Protein AF-A0A938IMW5-F1 (afdb_monomer_lite)

Radius of gyration: 17.75 Å; chains: 1; bounding box: 51×32×45 Å

Secondary structure (DSSP, 8-state):
---HHHHHHHHHHHHHHHSTTTTTTTHHHHHHHHHHHTTHHHHHHHTTT-HHHHHHHHHHHHHHHHHTT----GGGHHHHHHHHHHHHHHH-TTS-PPPTTSSSHHHHHHHHHHHHHHHHHHHHHHHS---HHHHHHHHHHHSTTT-----HHHHHHHHHHHHHHTTTTTTTS-GGGTT-TT-THHHHHHHHHHHHHHHHS-HHHHHHHHHHHHHHHHHHTS---HHHHHHHHHHHHTT-TTTTTS--

Sequence (248 aa):
MDLEPTRRLIAAIIAAREARNYFTGAADKECSLRRLFVEMPTCLASYSRNKDAQHKAEKAWQHLNNFYRTRAPRSTAGMFIRCIAENVKATWPDYRPPPLLSEQPEQCACKISSLVPCILGCLKKSCGRQDYSLVTKFLHFTYPETYPIFDARVARAIEEWAYFTFRQLAERHNWKNYQALGDPTNYEHLVRFYATLWLACRQEEKMKLRSSAEEMSGIVGASVSVLDLIDKHLWRCAGNPVLLRLLD

Foldseek 3Di:
DDCVLLVLLLVLLLVCLVPPVLQPPPLPLVLVLLVLQPCLLVLLLCVVPDPVSVVSQLVSLVSLCVVVVLVDDSVCSSQLSPLLSVLCCVLPVSSDQDFCLDPCNVVSLVSLLVSLVSSQVSCCVPPVDRSSQSSQVSCCSNHVRRGAGDDLLLLLLLLLSCCLRCVVPCVPPVSNPLNPPRDSVNRSVVSVSVNVSSVSDDPVSVVSLQVSQVVVCVVSVGGGHSSNSSNSQSNVCSNVCVSSVSDD

Structure (mmCIF, N/CA/C/O backbone):
data_AF-A0A938IMW5-F1
#
_entry.id   AF-A0A938IMW5-F1
#
loop_
_atom_site.group_PDB
_atom_site.id
_atom_site.type_symbol
_atom_site.label_atom_id
_atom_site.label_alt_id
_atom_site.label_comp_id
_atom_site.label_asym_id
_atom_site.label_entity_id
_atom_site.label_seq_id
_atom_site.pdbx_PDB_ins_code
_atom_site.Cartn_x
_atom_site.Cartn_y
_atom_site.Cartn_z
_atom_site.occupancy
_atom_site.B_iso_or_equiv
_atom_site.auth_seq_id
_atom_site.auth_comp_id
_atom_site.auth_asym_id
_atom_site.auth_atom_id
_atom_site.pdbx_PDB_model_num
ATOM 1 N N . MET A 1 1 ? -24.173 9.109 8.979 1.00 63.47 1 MET A N 1
ATOM 2 C CA . MET A 1 1 ? -23.222 7.982 8.898 1.00 63.47 1 MET A CA 1
ATOM 3 C C . MET A 1 1 ? -22.967 7.538 10.322 1.00 63.47 1 MET A C 1
ATOM 5 O O . MET A 1 1 ? -22.624 8.397 11.124 1.00 63.47 1 MET A O 1
ATOM 9 N N . ASP A 1 2 ? -23.215 6.271 10.646 1.00 72.06 2 ASP A N 1
ATOM 10 C CA . ASP A 1 2 ? -22.828 5.730 11.949 1.00 72.06 2 ASP A CA 1
ATOM 11 C C . ASP A 1 2 ? -21.313 5.491 11.935 1.00 72.06 2 ASP A C 1
ATOM 13 O O . ASP A 1 2 ? -20.805 4.734 11.108 1.00 72.06 2 ASP A O 1
ATOM 17 N N . LEU A 1 3 ? -20.584 6.212 12.785 1.00 82.25 3 LEU A N 1
ATOM 18 C CA . LEU A 1 3 ? -19.128 6.104 12.876 1.00 82.25 3 LEU A CA 1
ATOM 19 C C . LEU A 1 3 ? -18.691 5.073 13.915 1.00 82.25 3 LEU A C 1
ATOM 21 O O . LEU A 1 3 ? -17.497 4.790 13.994 1.00 82.25 3 LEU A O 1
ATOM 25 N N . GLU A 1 4 ? -19.613 4.496 14.686 1.00 88.00 4 GLU A N 1
ATOM 26 C CA . GLU A 1 4 ? -19.271 3.571 15.763 1.00 88.00 4 GLU A CA 1
ATOM 27 C C . GLU A 1 4 ? -18.515 2.326 15.262 1.00 88.00 4 GLU A C 1
ATOM 29 O O . GLU A 1 4 ? -17.441 2.041 15.797 1.00 88.00 4 GLU A O 1
ATOM 34 N N . PRO A 1 5 ? -18.921 1.645 14.169 1.00 86.75 5 PRO A N 1
ATOM 35 C CA . PRO A 1 5 ? -18.133 0.538 13.617 1.00 86.75 5 PRO A CA 1
ATOM 36 C C . PRO A 1 5 ? -16.712 0.958 13.208 1.00 86.75 5 PRO A C 1
ATOM 38 O O . PRO A 1 5 ? -15.747 0.216 13.386 1.00 86.75 5 PRO A O 1
ATOM 41 N N . THR A 1 6 ? -16.563 2.188 12.707 1.00 88.25 6 THR A N 1
ATOM 42 C CA . THR A 1 6 ? -15.259 2.759 12.335 1.00 88.25 6 THR A CA 1
ATOM 43 C C . THR A 1 6 ? -14.400 3.033 13.570 1.00 88.25 6 THR A C 1
ATOM 45 O O . THR A 1 6 ? -13.210 2.721 13.577 1.00 88.25 6 THR A O 1
ATOM 48 N N . ARG A 1 7 ? -14.997 3.558 14.647 1.00 90.38 7 ARG A N 1
ATOM 49 C CA . ARG A 1 7 ? -14.324 3.797 15.934 1.00 90.38 7 ARG A CA 1
ATOM 50 C C . ARG A 1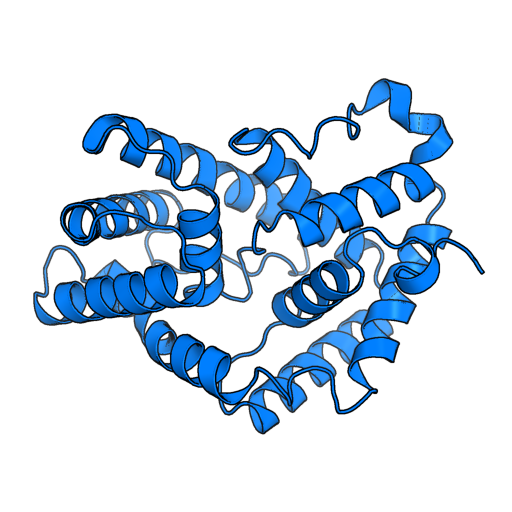 7 ? -13.852 2.501 16.578 1.00 90.38 7 ARG A C 1
ATOM 52 O O . ARG A 1 7 ? -12.700 2.425 17.007 1.00 90.38 7 ARG A O 1
ATOM 59 N N . ARG A 1 8 ? -14.704 1.473 16.590 1.00 90.94 8 ARG A N 1
ATOM 60 C CA . ARG A 1 8 ? -14.363 0.145 17.120 1.00 90.94 8 ARG A CA 1
ATOM 61 C C . ARG A 1 8 ? -13.197 -0.481 16.355 1.00 90.94 8 ARG A C 1
ATOM 63 O O . ARG A 1 8 ? -12.278 -0.998 16.988 1.00 90.94 8 ARG A O 1
ATOM 70 N N . LEU A 1 9 ? -13.174 -0.351 15.025 1.00 92.31 9 LEU A N 1
ATOM 71 C CA . LEU A 1 9 ? -12.055 -0.815 14.201 1.00 92.31 9 LEU A CA 1
ATOM 72 C C . LEU A 1 9 ? -10.746 -0.064 14.515 1.00 92.31 9 LEU A C 1
ATOM 74 O O . LEU A 1 9 ? -9.707 -0.699 14.680 1.00 92.31 9 LEU A O 1
ATOM 78 N N . ILE A 1 10 ? -10.779 1.266 14.661 1.00 93.25 10 ILE A N 1
ATOM 79 C CA . ILE A 1 10 ? -9.591 2.060 15.042 1.00 93.25 10 ILE A CA 1
ATOM 80 C C . ILE A 1 10 ? -9.038 1.594 16.396 1.00 93.25 10 ILE A C 1
ATOM 82 O O . ILE A 1 10 ? -7.839 1.333 16.522 1.00 93.25 10 ILE A O 1
ATOM 86 N N . ALA A 1 11 ? -9.909 1.431 17.395 1.00 91.12 11 ALA A N 1
ATOM 87 C CA . ALA A 1 11 ? -9.517 0.935 18.711 1.00 91.12 11 ALA A CA 1
ATOM 88 C C . ALA A 1 11 ? -8.929 -0.486 18.639 1.00 91.12 11 ALA A C 1
ATOM 90 O O . ALA A 1 11 ? -7.925 -0.773 19.294 1.00 91.12 11 ALA A O 1
ATOM 91 N N . ALA A 1 12 ? -9.503 -1.361 17.804 1.00 90.69 12 ALA A N 1
ATOM 92 C CA . ALA A 1 12 ? -9.005 -2.716 17.580 1.00 90.69 12 ALA A CA 1
ATOM 93 C C . ALA A 1 12 ? -7.595 -2.731 16.975 1.00 90.69 12 ALA A C 1
ATOM 95 O O . ALA A 1 12 ? -6.755 -3.517 17.412 1.00 90.69 12 ALA A O 1
ATOM 96 N N . ILE A 1 13 ? -7.317 -1.850 16.007 1.00 90.88 13 ILE A N 1
ATOM 97 C CA . ILE A 1 13 ? -5.995 -1.721 15.377 1.00 90.88 13 ILE A CA 1
ATOM 98 C C . ILE A 1 13 ? -4.952 -1.290 16.414 1.00 90.88 13 ILE A C 1
ATOM 100 O O . ILE A 1 13 ? -3.885 -1.902 16.500 1.00 90.88 13 ILE A O 1
ATOM 104 N N . ILE A 1 14 ? -5.275 -0.282 17.231 1.00 89.12 14 ILE A N 1
ATOM 105 C CA . ILE A 1 14 ? -4.386 0.212 18.294 1.00 89.12 14 ILE A CA 1
ATOM 106 C C . ILE A 1 14 ? -4.101 -0.903 19.313 1.00 89.12 14 ILE A C 1
ATOM 108 O O . ILE A 1 14 ? -2.939 -1.192 19.595 1.00 89.12 14 ILE A O 1
ATOM 112 N N . ALA A 1 15 ? -5.136 -1.593 19.799 1.00 86.50 15 ALA A N 1
ATOM 113 C CA . ALA A 1 15 ? -4.987 -2.653 20.798 1.00 86.50 15 ALA A CA 1
ATOM 114 C C . ALA A 1 15 ? -4.248 -3.893 20.258 1.00 86.50 15 ALA A C 1
ATOM 116 O O . ALA A 1 15 ? -3.404 -4.475 20.939 1.00 86.50 15 ALA A O 1
ATOM 117 N N . ALA A 1 16 ? -4.525 -4.308 19.016 1.00 81.38 16 ALA A N 1
ATOM 118 C CA . ALA A 1 16 ? -3.888 -5.479 18.409 1.00 81.38 16 ALA A CA 1
ATOM 119 C C . ALA A 1 16 ? -2.371 -5.312 18.261 1.00 81.38 16 ALA A C 1
ATOM 121 O O . ALA A 1 16 ? -1.638 -6.302 18.282 1.00 81.38 16 ALA A O 1
ATOM 122 N N . ARG A 1 17 ? -1.902 -4.071 18.121 1.00 68.38 17 ARG A N 1
ATOM 123 C CA . ARG A 1 17 ? -0.482 -3.746 18.047 1.00 68.38 17 ARG A CA 1
ATOM 124 C C . ARG A 1 17 ? 0.226 -3.927 19.387 1.00 68.38 17 ARG A C 1
ATOM 126 O O . ARG A 1 17 ? 1.369 -4.376 19.405 1.00 68.38 17 ARG A O 1
ATOM 133 N N . GLU A 1 18 ? -0.423 -3.578 20.495 1.00 57.38 18 GLU A N 1
ATOM 134 C CA . GLU A 1 18 ? 0.161 -3.714 21.839 1.00 57.38 18 GLU A CA 1
ATOM 135 C C . GLU A 1 18 ? 0.446 -5.184 22.189 1.00 57.38 18 GLU A C 1
ATOM 137 O O . GLU A 1 18 ? 1.338 -5.497 22.982 1.00 57.38 18 GLU A O 1
ATOM 142 N N . ALA A 1 19 ? -0.237 -6.119 21.522 1.00 56.50 19 ALA A N 1
ATOM 143 C CA . ALA A 1 19 ? 0.118 -7.525 21.563 1.00 56.50 19 ALA A CA 1
ATOM 144 C C . ALA A 1 19 ? 1.439 -7.762 20.800 1.00 56.50 19 ALA A C 1
ATOM 146 O O . ALA A 1 19 ? 1.443 -7.927 19.579 1.00 56.50 19 ALA A O 1
ATOM 147 N N . ARG A 1 20 ? 2.561 -7.843 21.537 1.00 55.12 20 ARG A N 1
ATOM 148 C CA . ARG A 1 20 ? 3.964 -8.066 21.086 1.00 55.12 20 ARG A CA 1
ATOM 149 C C . ARG A 1 20 ? 4.180 -9.062 19.931 1.00 55.12 20 ARG A C 1
ATOM 151 O O . ARG A 1 20 ? 5.203 -9.009 19.263 1.00 55.12 20 ARG A O 1
ATOM 158 N N . ASN A 1 21 ? 3.223 -9.940 19.642 1.00 59.34 21 ASN A N 1
ATOM 159 C CA . ASN A 1 21 ? 3.254 -10.897 18.536 1.00 59.34 21 ASN A CA 1
ATOM 160 C C . ASN A 1 21 ? 2.847 -10.307 17.171 1.00 59.34 21 ASN A C 1
ATOM 162 O O . ASN A 1 21 ? 2.619 -11.048 16.210 1.00 59.34 21 ASN A O 1
ATOM 166 N N . TYR A 1 22 ? 2.690 -8.985 17.060 1.00 60.88 22 TYR A N 1
ATOM 167 C CA . TYR A 1 22 ? 2.124 -8.350 15.871 1.00 60.88 22 TYR A CA 1
ATOM 168 C C . TYR A 1 22 ? 3.000 -8.477 14.604 1.00 60.88 22 TYR A C 1
ATOM 170 O O . TYR A 1 22 ? 2.484 -8.664 13.497 1.00 60.88 22 TYR A O 1
ATOM 178 N N . PHE A 1 23 ? 4.323 -8.544 14.769 1.00 63.22 23 PHE A N 1
ATOM 179 C CA . PHE A 1 23 ? 5.262 -8.780 13.663 1.00 63.22 23 PHE A CA 1
ATOM 180 C C . PHE A 1 23 ? 6.222 -9.962 13.874 1.00 63.22 23 PHE A C 1
ATOM 182 O O . PHE A 1 23 ? 6.798 -10.437 12.904 1.00 63.22 23 PHE A O 1
ATOM 189 N N . THR A 1 24 ? 6.348 -10.517 15.080 1.00 57.25 24 THR A N 1
ATOM 190 C CA . THR A 1 24 ? 7.492 -11.364 15.484 1.00 57.25 24 THR A CA 1
ATOM 191 C C . THR A 1 24 ? 7.673 -12.690 14.731 1.00 57.25 24 THR A C 1
ATOM 193 O O . THR A 1 24 ? 8.804 -13.128 14.581 1.00 57.25 24 THR A O 1
ATOM 196 N N . GLY A 1 25 ? 6.622 -13.325 14.197 1.00 55.88 25 GLY A N 1
ATOM 197 C CA . GLY A 1 25 ? 6.759 -14.612 13.481 1.00 55.88 25 GLY A CA 1
ATOM 198 C C . GLY A 1 25 ? 7.113 -14.509 11.987 1.00 55.88 25 GLY A C 1
ATOM 199 O O . GLY A 1 25 ? 7.658 -15.444 11.409 1.00 55.88 25 GLY A O 1
ATOM 200 N N . ALA A 1 26 ? 6.798 -13.379 11.345 1.00 56.59 26 ALA A N 1
ATOM 201 C CA . ALA A 1 26 ? 7.074 -13.117 9.924 1.00 56.59 26 ALA A CA 1
ATOM 202 C C . ALA A 1 26 ? 8.093 -11.978 9.715 1.00 56.59 26 ALA A C 1
ATOM 204 O O . ALA A 1 26 ? 8.453 -11.682 8.571 1.00 56.59 26 ALA A O 1
ATOM 205 N N . ALA A 1 27 ? 8.549 -11.361 10.813 1.00 58.38 27 ALA A N 1
ATOM 206 C CA . ALA A 1 27 ? 9.399 -10.177 10.837 1.00 58.38 27 ALA A CA 1
ATOM 207 C C . ALA A 1 27 ? 10.681 -10.365 10.032 1.00 58.38 27 ALA A C 1
ATOM 209 O O . ALA A 1 27 ? 10.985 -9.499 9.229 1.00 58.38 27 ALA A O 1
ATOM 210 N N . ASP A 1 28 ? 11.391 -11.487 10.157 1.00 59.50 28 ASP A N 1
ATOM 211 C CA . ASP A 1 28 ? 12.734 -11.604 9.568 1.00 59.50 28 ASP A CA 1
ATOM 212 C C . ASP A 1 28 ? 12.733 -11.552 8.034 1.00 59.50 28 ASP A C 1
ATOM 214 O O . ASP A 1 28 ? 13.560 -10.878 7.405 1.00 59.50 28 ASP A O 1
ATOM 218 N N . LYS A 1 29 ? 11.766 -12.232 7.404 1.00 70.50 29 LYS A N 1
ATOM 219 C CA . LYS A 1 29 ? 11.665 -12.280 5.938 1.00 70.50 29 LYS A CA 1
ATOM 220 C C . LYS A 1 29 ? 11.059 -10.999 5.368 1.00 70.50 29 LYS A C 1
ATOM 222 O O . LYS A 1 29 ? 11.527 -10.516 4.339 1.00 70.50 29 LYS A O 1
ATOM 227 N N . GLU A 1 30 ? 10.051 -10.441 6.035 1.00 75.31 30 GLU A N 1
ATOM 228 C CA . GLU A 1 30 ? 9.433 -9.175 5.626 1.00 75.31 30 GLU A CA 1
ATOM 229 C C . GLU A 1 30 ? 10.396 -7.993 5.850 1.00 75.31 30 GLU A C 1
ATOM 231 O O . GLU A 1 30 ? 10.503 -7.118 4.997 1.00 75.31 30 GLU A O 1
ATOM 236 N N . CYS A 1 31 ? 11.186 -8.016 6.927 1.00 75.88 31 CYS A N 1
ATOM 237 C CA . CYS A 1 31 ? 12.259 -7.060 7.207 1.00 75.88 31 CYS A CA 1
ATOM 238 C C . CYS A 1 31 ? 13.320 -7.059 6.106 1.00 75.88 31 CYS A C 1
ATOM 240 O O . CYS A 1 31 ? 13.651 -6.011 5.550 1.00 75.88 31 CYS A O 1
ATOM 242 N N . SER A 1 32 ? 13.815 -8.248 5.746 1.00 81.38 32 SER A N 1
ATOM 243 C CA . SER A 1 32 ? 14.780 -8.407 4.654 1.00 81.38 32 SER A CA 1
ATOM 244 C C . SER A 1 32 ? 14.244 -7.821 3.349 1.00 81.38 32 SER A C 1
ATOM 246 O O . SER A 1 32 ? 14.979 -7.154 2.626 1.00 81.38 32 SER A O 1
ATOM 248 N N . LEU A 1 33 ? 12.951 -8.016 3.073 1.00 86.38 33 LEU A N 1
ATOM 249 C CA . LEU A 1 33 ? 12.290 -7.426 1.916 1.00 86.38 33 LEU A CA 1
ATOM 250 C C . LEU A 1 33 ? 12.224 -5.894 2.018 1.00 86.38 33 LEU A C 1
ATOM 252 O O . LEU A 1 33 ? 12.616 -5.228 1.069 1.00 86.38 33 LEU A O 1
ATOM 256 N N . ARG A 1 34 ? 11.822 -5.319 3.160 1.00 88.12 34 ARG A N 1
ATOM 257 C CA . ARG A 1 34 ? 11.783 -3.853 3.362 1.00 88.12 34 ARG A CA 1
ATOM 258 C C . ARG A 1 34 ? 13.138 -3.193 3.130 1.00 88.12 34 ARG A C 1
ATOM 260 O O . ARG A 1 34 ? 13.209 -2.166 2.462 1.00 88.12 34 ARG A O 1
ATOM 267 N N . ARG A 1 35 ? 14.226 -3.809 3.600 1.00 85.62 35 ARG A N 1
ATOM 268 C CA . ARG A 1 35 ? 15.590 -3.296 3.380 1.00 85.62 35 ARG A CA 1
ATOM 269 C C . ARG A 1 35 ? 15.958 -3.204 1.896 1.00 85.62 35 ARG A C 1
ATOM 271 O O . ARG A 1 35 ? 16.641 -2.262 1.511 1.00 85.62 35 ARG A O 1
ATOM 278 N N . LEU A 1 36 ? 15.469 -4.120 1.054 1.00 89.12 36 LEU A N 1
ATOM 279 C CA . LEU A 1 36 ? 15.693 -4.067 -0.401 1.00 89.12 36 LEU A CA 1
ATOM 280 C C . LEU A 1 36 ? 15.004 -2.873 -1.071 1.00 89.12 36 LEU A C 1
ATOM 282 O O . LEU A 1 36 ? 15.407 -2.481 -2.165 1.00 89.12 36 LEU A O 1
ATOM 286 N N . PHE A 1 37 ? 13.969 -2.314 -0.443 1.00 93.69 37 PHE A N 1
ATOM 287 C CA . PHE A 1 37 ? 13.169 -1.240 -1.020 1.00 93.69 37 PHE A CA 1
ATOM 288 C C . PHE A 1 37 ? 13.526 0.162 -0.510 1.00 93.69 37 PHE A C 1
ATOM 290 O O . PHE A 1 37 ? 13.057 1.136 -1.093 1.00 93.69 37 PHE A O 1
ATOM 297 N N . VAL A 1 38 ? 14.412 0.293 0.487 1.00 89.75 38 VAL A N 1
ATOM 298 C CA . VAL A 1 38 ? 14.853 1.599 1.024 1.00 89.75 38 VAL A CA 1
ATOM 299 C C . VAL A 1 38 ? 15.389 2.519 -0.081 1.00 89.75 38 VAL A C 1
ATOM 301 O O . VAL A 1 38 ? 15.074 3.703 -0.119 1.00 89.75 38 VAL A O 1
ATOM 304 N N . GLU A 1 39 ? 16.157 1.970 -1.024 1.00 92.19 39 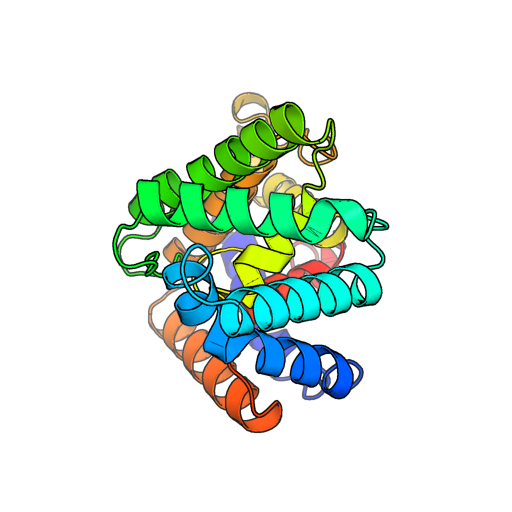GLU A N 1
ATOM 305 C CA . GLU A 1 39 ? 16.735 2.727 -2.144 1.00 92.19 39 GLU A CA 1
ATOM 306 C C . GLU A 1 39 ? 15.845 2.736 -3.399 1.00 92.19 39 GLU A C 1
ATOM 308 O O . GLU A 1 39 ? 16.244 3.266 -4.441 1.00 92.19 39 GLU A O 1
ATOM 313 N N . MET A 1 40 ? 14.656 2.128 -3.346 1.00 95.94 40 MET A N 1
ATOM 314 C CA . MET A 1 40 ? 13.836 1.908 -4.536 1.00 95.94 40 MET A CA 1
ATOM 315 C C . MET A 1 40 ? 13.371 3.205 -5.206 1.00 95.94 40 MET A C 1
ATOM 317 O O . MET A 1 40 ? 13.491 3.277 -6.430 1.00 95.94 40 MET A O 1
ATOM 321 N N . PRO A 1 41 ? 12.947 4.263 -4.482 1.00 95.31 41 PRO A N 1
ATOM 322 C CA . PRO A 1 41 ? 12.632 5.548 -5.111 1.00 95.31 41 PRO A CA 1
ATOM 323 C C . PRO A 1 41 ? 13.796 6.101 -5.951 1.00 95.31 41 PRO A C 1
ATOM 325 O O . PRO A 1 41 ? 13.607 6.513 -7.097 1.00 95.31 41 PRO A O 1
ATOM 328 N N . THR A 1 42 ? 15.025 6.022 -5.430 1.00 95.12 42 THR A N 1
ATOM 329 C CA . THR A 1 42 ? 16.248 6.435 -6.141 1.00 95.12 42 THR A CA 1
ATOM 330 C C . THR A 1 42 ? 16.536 5.539 -7.347 1.00 95.12 42 THR A C 1
ATOM 332 O O . THR A 1 42 ? 16.930 6.026 -8.414 1.00 95.12 42 THR A O 1
ATOM 335 N N . CYS A 1 43 ? 16.311 4.228 -7.210 1.00 96.69 43 CYS A N 1
ATOM 336 C CA . CYS A 1 43 ? 16.461 3.284 -8.315 1.00 96.69 43 CYS A CA 1
ATOM 337 C C . CYS A 1 43 ? 15.465 3.587 -9.444 1.00 96.69 43 CYS A C 1
ATOM 339 O O . CYS A 1 43 ? 15.864 3.629 -10.605 1.00 96.69 43 CYS A O 1
ATOM 341 N N . LEU A 1 44 ? 14.199 3.881 -9.126 1.00 96.62 44 LEU A N 1
ATOM 342 C CA . LEU A 1 44 ? 13.187 4.262 -10.118 1.00 96.62 44 LEU A CA 1
ATOM 343 C C . LEU A 1 44 ? 13.547 5.578 -10.829 1.00 96.62 44 LEU A C 1
ATOM 345 O O . LEU A 1 44 ? 13.433 5.660 -12.053 1.00 96.62 44 LEU A O 1
ATOM 349 N N . ALA A 1 45 ? 14.061 6.574 -10.098 1.00 95.81 45 ALA A N 1
ATOM 350 C CA . ALA A 1 45 ? 14.470 7.871 -10.654 1.00 95.81 45 ALA A CA 1
ATOM 351 C C . ALA A 1 45 ? 15.654 7.799 -11.640 1.00 95.81 45 ALA A C 1
ATOM 353 O O . ALA A 1 45 ? 15.837 8.665 -12.509 1.00 95.81 45 ALA A O 1
ATOM 354 N N . SER A 1 46 ? 16.474 6.757 -11.515 1.00 95.88 46 SER A N 1
ATOM 355 C CA . SER A 1 46 ? 17.658 6.529 -12.347 1.00 95.88 46 SER A CA 1
ATOM 356 C C . SER A 1 46 ? 17.530 5.317 -13.276 1.00 95.88 46 SER A C 1
ATOM 358 O O . SER A 1 46 ? 18.453 5.055 -14.048 1.00 95.88 46 SER A O 1
ATOM 360 N N . TYR A 1 47 ? 16.376 4.638 -13.283 1.00 95.12 47 TYR A N 1
ATOM 361 C CA . TYR A 1 47 ? 16.182 3.344 -13.942 1.00 95.12 47 TYR A CA 1
ATOM 362 C C . TYR A 1 47 ? 16.560 3.353 -15.430 1.00 95.12 47 TYR A C 1
ATOM 364 O O . TYR A 1 47 ? 17.216 2.436 -15.907 1.00 95.12 47 TYR A O 1
ATOM 372 N N . SER A 1 48 ? 16.230 4.401 -16.190 1.00 91.19 48 SER A N 1
ATOM 373 C CA . SER A 1 48 ? 16.564 4.464 -17.625 1.00 91.19 48 SER A CA 1
ATOM 374 C C . SER A 1 48 ? 18.034 4.777 -17.930 1.00 91.19 48 SER A C 1
ATOM 376 O O . SER A 1 48 ? 18.462 4.615 -19.069 1.00 91.19 48 SER A O 1
ATOM 378 N N . ARG A 1 49 ? 18.807 5.237 -16.940 1.00 93.06 49 ARG A N 1
ATOM 379 C CA . ARG A 1 49 ? 20.163 5.785 -17.131 1.00 93.06 49 ARG A CA 1
ATOM 380 C C . ARG A 1 49 ? 21.252 5.003 -16.400 1.00 93.06 49 ARG A C 1
ATOM 382 O O . ARG A 1 49 ? 22.425 5.202 -16.692 1.00 93.06 49 ARG A O 1
ATOM 389 N N . ASN A 1 50 ? 20.887 4.141 -15.453 1.00 95.88 50 ASN A N 1
ATOM 390 C CA . ASN A 1 50 ? 21.831 3.456 -14.579 1.00 95.88 50 ASN A CA 1
ATOM 391 C C . ASN A 1 50 ? 21.544 1.943 -14.532 1.00 95.88 50 ASN A C 1
ATOM 393 O O . ASN A 1 50 ? 20.492 1.517 -14.056 1.00 95.88 50 ASN A O 1
ATOM 397 N N . LYS A 1 51 ? 22.502 1.130 -15.000 1.00 96.19 51 LYS A N 1
ATOM 398 C CA . LYS A 1 51 ? 22.396 -0.341 -15.010 1.00 96.19 51 LYS A CA 1
ATOM 399 C C . LYS A 1 51 ? 22.337 -0.946 -13.604 1.00 96.19 51 LYS A C 1
ATOM 401 O O . LYS A 1 51 ? 21.618 -1.921 -13.403 1.00 96.19 51 LYS A O 1
ATOM 406 N N . ASP A 1 52 ? 23.018 -0.354 -12.627 1.00 96.44 52 ASP A N 1
ATOM 407 C CA . ASP A 1 52 ? 22.974 -0.824 -11.240 1.00 96.44 52 ASP A CA 1
ATOM 408 C C . ASP A 1 52 ? 21.591 -0.582 -10.633 1.00 96.44 52 ASP A C 1
ATOM 410 O O . ASP A 1 52 ? 21.048 -1.454 -9.955 1.00 96.44 52 ASP A O 1
ATOM 414 N N . ALA A 1 53 ? 20.980 0.570 -10.930 1.00 96.06 53 ALA A N 1
ATOM 415 C CA . ALA A 1 53 ? 19.605 0.865 -10.533 1.00 96.06 53 ALA A CA 1
ATOM 416 C C . ALA A 1 53 ? 18.608 -0.116 -11.168 1.00 96.06 53 ALA A C 1
ATOM 418 O O . ALA A 1 53 ? 17.689 -0.581 -10.490 1.00 96.06 53 ALA A O 1
ATOM 419 N N . GLN A 1 54 ? 18.819 -0.483 -12.439 1.00 96.69 54 GLN A N 1
ATOM 420 C CA . GLN A 1 54 ? 18.015 -1.510 -13.107 1.00 96.69 54 GLN A CA 1
ATOM 421 C C . GLN A 1 54 ? 18.130 -2.856 -12.400 1.00 96.69 54 GLN A C 1
ATOM 423 O O . GLN A 1 54 ? 17.118 -3.443 -12.015 1.00 96.69 54 GLN A O 1
ATOM 428 N N . HIS A 1 55 ? 19.363 -3.308 -12.166 1.00 96.25 55 HIS A N 1
ATOM 429 C CA . HIS A 1 55 ? 19.630 -4.579 -11.509 1.00 96.25 55 HIS A CA 1
ATOM 430 C C . HIS A 1 55 ? 19.037 -4.632 -10.094 1.00 96.25 55 HIS A C 1
ATOM 432 O O . HIS A 1 55 ? 18.382 -5.612 -9.734 1.00 96.25 55 HIS A O 1
ATOM 438 N N . LYS A 1 56 ? 19.209 -3.568 -9.297 1.00 96.38 56 LYS A N 1
ATOM 439 C CA . LYS A 1 56 ? 18.632 -3.461 -7.947 1.00 96.38 56 LYS A CA 1
ATOM 440 C C . LYS A 1 56 ? 17.104 -3.540 -7.973 1.00 96.38 56 LYS A C 1
ATOM 442 O O . LYS A 1 56 ? 16.527 -4.311 -7.204 1.00 96.38 56 LYS A O 1
ATOM 447 N N . ALA A 1 57 ? 16.453 -2.796 -8.868 1.00 96.50 57 ALA A N 1
ATOM 448 C CA . ALA A 1 57 ? 14.996 -2.782 -8.964 1.00 96.50 57 ALA A CA 1
ATOM 449 C C . ALA A 1 57 ? 14.424 -4.127 -9.440 1.00 96.50 57 ALA A C 1
ATOM 451 O O . ALA A 1 57 ? 13.461 -4.635 -8.862 1.00 96.50 57 ALA A O 1
ATOM 452 N N . GLU A 1 58 ? 15.050 -4.757 -10.437 1.00 96.31 58 GLU A N 1
ATOM 453 C CA . GLU A 1 58 ? 14.656 -6.088 -10.909 1.00 96.31 58 GLU A CA 1
ATOM 454 C C . GLU A 1 58 ? 14.881 -7.164 -9.847 1.00 96.31 58 GLU A C 1
ATOM 456 O O . GLU A 1 58 ? 14.032 -8.038 -9.664 1.00 96.31 58 GLU A O 1
ATOM 461 N N . LYS A 1 59 ? 15.978 -7.083 -9.087 1.00 95.50 59 LYS A N 1
ATOM 462 C CA . LYS A 1 59 ? 16.222 -7.971 -7.948 1.00 95.50 59 LYS A CA 1
ATOM 463 C C . LYS A 1 59 ? 15.131 -7.805 -6.889 1.00 95.50 59 LYS A C 1
ATOM 465 O O . LYS A 1 59 ? 14.514 -8.797 -6.505 1.00 95.50 59 LYS A O 1
ATOM 470 N N . ALA A 1 60 ? 14.834 -6.581 -6.453 1.00 94.81 60 ALA A N 1
ATOM 471 C CA . ALA A 1 60 ? 13.775 -6.329 -5.472 1.00 94.81 60 ALA A CA 1
ATOM 472 C C . ALA A 1 60 ? 12.407 -6.847 -5.948 1.00 94.81 60 ALA A C 1
ATOM 474 O O . ALA A 1 60 ? 11.692 -7.509 -5.192 1.00 94.81 60 ALA A O 1
ATOM 475 N N . TRP A 1 61 ? 12.089 -6.646 -7.229 1.00 95.69 61 TRP A N 1
ATOM 476 C CA . TRP A 1 61 ? 10.904 -7.216 -7.865 1.00 95.69 61 TRP A CA 1
ATOM 477 C C . TRP A 1 61 ? 10.875 -8.746 -7.806 1.00 95.69 61 TRP A C 1
ATOM 479 O O . TRP A 1 61 ? 9.854 -9.327 -7.437 1.00 95.69 61 TRP A O 1
ATOM 489 N N . GLN A 1 62 ? 11.989 -9.417 -8.121 1.00 94.94 62 GLN A N 1
ATOM 490 C CA . GLN A 1 62 ? 12.084 -10.880 -8.060 1.00 94.94 62 GLN A CA 1
ATOM 491 C C . GLN A 1 62 ? 11.879 -11.393 -6.632 1.00 94.94 62 GLN A C 1
ATOM 493 O O . GLN A 1 62 ? 11.134 -12.354 -6.427 1.00 94.94 62 GLN A O 1
ATOM 498 N N . HIS A 1 63 ? 12.502 -10.749 -5.641 1.00 93.81 63 HIS A N 1
ATOM 499 C CA . HIS A 1 63 ? 12.315 -11.089 -4.230 1.00 93.81 63 HIS A CA 1
ATOM 500 C C . HIS A 1 63 ? 10.848 -10.947 -3.811 1.00 93.81 63 HIS A C 1
ATOM 502 O O . HIS A 1 63 ? 10.302 -11.864 -3.197 1.00 93.81 63 HIS A O 1
ATOM 508 N N . LEU A 1 64 ? 10.190 -9.855 -4.207 1.00 93.69 64 LEU A N 1
ATOM 509 C CA . LEU A 1 64 ? 8.780 -9.610 -3.916 1.00 93.69 64 LEU A CA 1
ATOM 510 C C . LEU A 1 64 ? 7.854 -10.647 -4.577 1.00 93.69 64 LEU A C 1
ATOM 512 O O . LEU A 1 64 ? 6.989 -11.221 -3.913 1.00 93.69 64 LEU A O 1
ATOM 516 N N . ASN A 1 65 ? 8.062 -10.920 -5.868 1.00 92.44 65 ASN A N 1
ATOM 517 C CA . ASN A 1 65 ? 7.313 -11.909 -6.649 1.00 92.44 65 ASN A CA 1
ATOM 518 C C . ASN A 1 65 ? 7.430 -13.317 -6.039 1.00 92.44 65 ASN A C 1
ATOM 520 O O . ASN A 1 65 ? 6.428 -14.020 -5.898 1.00 92.44 65 ASN A O 1
ATOM 524 N N . ASN A 1 66 ? 8.632 -13.705 -5.598 1.00 91.56 66 ASN A N 1
ATOM 525 C CA . ASN A 1 66 ? 8.861 -14.983 -4.922 1.00 91.56 66 ASN A CA 1
ATOM 526 C C . ASN A 1 66 ? 8.211 -15.024 -3.531 1.00 91.56 66 ASN A C 1
ATOM 528 O O . ASN A 1 66 ? 7.556 -16.010 -3.194 1.00 91.56 66 ASN A O 1
ATOM 532 N N . PHE A 1 67 ? 8.367 -13.960 -2.734 1.00 90.00 67 PHE A N 1
ATOM 533 C CA . PHE A 1 67 ? 7.835 -13.884 -1.371 1.00 90.00 67 PHE A CA 1
ATOM 534 C C . PHE A 1 67 ? 6.305 -13.998 -1.356 1.00 90.00 67 PHE A C 1
ATOM 536 O O . PHE A 1 67 ? 5.753 -14.816 -0.622 1.00 90.00 67 PHE A O 1
ATOM 543 N N . TYR A 1 68 ? 5.624 -13.247 -2.227 1.00 86.31 68 TYR A N 1
ATOM 544 C CA . TYR A 1 68 ? 4.162 -13.270 -2.343 1.00 86.31 68 TYR A CA 1
ATOM 545 C C . TYR A 1 68 ? 3.627 -14.287 -3.354 1.00 86.31 68 TYR A C 1
ATOM 547 O O . TYR A 1 68 ? 2.415 -14.356 -3.559 1.00 86.31 68 TYR A O 1
ATOM 555 N N . ARG A 1 69 ? 4.507 -15.085 -3.973 1.00 88.50 69 ARG A N 1
ATOM 556 C CA . ARG A 1 69 ? 4.165 -16.126 -4.953 1.00 88.50 69 ARG A CA 1
ATOM 557 C C . ARG A 1 69 ? 3.233 -15.613 -6.058 1.00 88.50 69 ARG A C 1
ATOM 559 O O . ARG A 1 69 ? 2.286 -16.305 -6.428 1.00 88.50 69 ARG A O 1
ATOM 566 N N . THR A 1 70 ? 3.486 -14.417 -6.592 1.00 83.56 70 THR A N 1
ATOM 567 C CA . THR A 1 70 ? 2.616 -13.812 -7.621 1.00 83.56 70 THR A CA 1
ATOM 568 C C . THR A 1 70 ? 2.780 -14.467 -8.998 1.00 83.56 70 THR A C 1
ATOM 570 O O . THR A 1 70 ? 1.939 -14.266 -9.869 1.00 83.56 70 THR A O 1
ATOM 573 N N . ARG A 1 71 ? 3.804 -15.319 -9.181 1.00 84.75 71 ARG A N 1
ATOM 574 C CA . ARG A 1 71 ? 4.058 -16.136 -10.389 1.00 84.75 71 ARG A CA 1
ATOM 575 C C . ARG A 1 71 ? 4.232 -15.304 -11.667 1.00 84.75 71 ARG A C 1
ATOM 577 O O . ARG A 1 71 ? 3.981 -15.799 -12.767 1.00 84.75 71 ARG A O 1
ATOM 584 N N . ALA A 1 72 ? 4.675 -14.054 -11.542 1.00 87.69 72 ALA A N 1
ATOM 585 C CA . ALA A 1 72 ? 4.989 -13.240 -12.709 1.00 87.69 72 ALA A CA 1
ATOM 586 C C . ALA A 1 72 ? 6.284 -13.759 -13.382 1.00 87.69 72 ALA A C 1
ATOM 588 O O . ALA A 1 72 ? 7.245 -14.083 -12.673 1.00 87.69 72 ALA A O 1
ATOM 589 N N . PRO A 1 73 ? 6.351 -13.874 -14.722 1.00 90.62 73 PRO A N 1
ATOM 590 C CA . PRO A 1 73 ? 7.539 -14.374 -15.412 1.00 90.62 73 PRO A CA 1
ATOM 591 C C . PRO A 1 73 ? 8.745 -13.453 -15.216 1.00 90.62 73 PRO A C 1
ATOM 593 O O . PRO A 1 73 ? 8.629 -12.238 -15.327 1.00 90.62 73 PRO A O 1
ATOM 596 N N . ARG A 1 74 ? 9.942 -14.005 -14.989 1.00 90.19 74 ARG A N 1
ATOM 597 C CA . ARG A 1 74 ? 11.151 -13.177 -14.795 1.00 90.19 74 ARG A CA 1
ATOM 598 C C . ARG A 1 74 ? 11.470 -12.282 -15.994 1.00 90.19 74 ARG A C 1
ATOM 600 O O . ARG A 1 74 ? 11.981 -11.185 -15.803 1.00 90.19 74 ARG A O 1
ATOM 607 N N . SER A 1 75 ? 11.122 -12.718 -17.204 1.00 91.38 75 SER A N 1
ATOM 608 C CA . SER A 1 75 ? 11.301 -11.945 -18.437 1.00 91.38 75 SER A CA 1
ATOM 609 C C . SER A 1 75 ? 10.512 -10.632 -18.459 1.00 91.38 75 SER A C 1
ATOM 611 O O . SER A 1 75 ? 10.874 -9.728 -19.204 1.00 91.38 75 SER A O 1
ATOM 613 N N . THR A 1 76 ? 9.466 -10.485 -17.637 1.00 92.31 76 THR A N 1
ATOM 614 C CA . THR A 1 76 ? 8.665 -9.254 -17.586 1.00 92.31 76 THR A CA 1
ATOM 615 C C . THR A 1 76 ? 9.186 -8.231 -16.577 1.00 92.31 76 THR A C 1
ATOM 617 O O . THR A 1 76 ? 8.625 -7.140 -16.510 1.00 92.31 76 THR A O 1
ATOM 620 N N . ALA A 1 77 ? 10.232 -8.544 -15.799 1.00 94.19 77 ALA A N 1
ATOM 621 C CA . ALA A 1 77 ? 10.723 -7.681 -14.720 1.00 94.19 77 ALA A CA 1
ATOM 622 C C . ALA A 1 77 ? 11.082 -6.274 -15.220 1.00 94.19 77 ALA A C 1
ATOM 624 O O . ALA A 1 77 ? 10.554 -5.288 -14.710 1.00 94.19 77 ALA A O 1
ATOM 625 N N . GLY A 1 78 ? 11.904 -6.172 -16.269 1.00 94.62 78 GLY A N 1
ATOM 626 C CA . GLY A 1 78 ? 12.349 -4.869 -16.759 1.00 94.62 78 GLY A CA 1
ATOM 627 C C . GLY A 1 78 ? 11.210 -3.994 -17.296 1.00 94.62 78 GLY A C 1
ATOM 628 O O . GLY A 1 78 ? 11.159 -2.791 -17.043 1.00 94.62 78 GLY A O 1
ATOM 629 N N . MET A 1 79 ? 10.235 -4.605 -17.977 1.00 94.38 79 MET A N 1
ATOM 630 C CA . MET A 1 79 ? 9.035 -3.898 -18.439 1.00 94.38 79 MET A CA 1
ATOM 631 C C . MET A 1 79 ? 8.147 -3.463 -17.269 1.00 94.38 79 MET A C 1
ATOM 633 O O . MET A 1 79 ? 7.617 -2.354 -17.272 1.00 94.38 79 MET A O 1
ATOM 63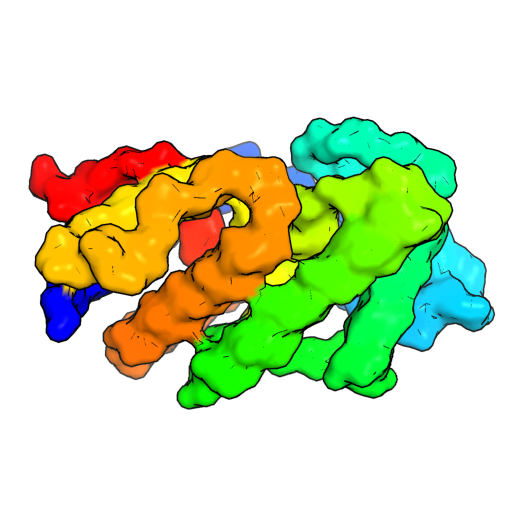7 N N . PHE A 1 80 ? 8.017 -4.314 -16.249 1.00 95.38 80 PHE A N 1
ATOM 638 C CA . PHE A 1 80 ? 7.242 -4.007 -15.055 1.00 95.38 80 PHE A CA 1
ATOM 639 C C . PHE A 1 80 ? 7.772 -2.764 -14.343 1.00 95.38 80 PHE A C 1
ATOM 641 O O . PHE A 1 80 ? 7.023 -1.821 -14.086 1.00 95.38 80 PHE A O 1
ATOM 648 N N . ILE A 1 81 ? 9.078 -2.744 -14.073 1.00 96.62 81 ILE A N 1
ATOM 649 C CA . ILE A 1 81 ? 9.719 -1.633 -13.369 1.00 96.62 81 ILE A CA 1
ATOM 650 C C . ILE A 1 81 ? 9.675 -0.359 -14.204 1.00 96.62 81 ILE A C 1
ATOM 652 O O . ILE A 1 81 ? 9.398 0.709 -13.663 1.00 96.62 81 ILE A O 1
ATOM 656 N N . ARG A 1 82 ? 9.867 -0.467 -15.523 1.00 95.88 82 ARG A N 1
ATOM 657 C CA . ARG A 1 82 ? 9.747 0.671 -16.438 1.00 95.88 82 ARG A CA 1
ATOM 658 C C . ARG A 1 82 ? 8.355 1.295 -16.401 1.00 95.88 82 ARG A C 1
ATOM 660 O O . ARG A 1 82 ? 8.262 2.499 -16.185 1.00 95.88 82 ARG A O 1
ATOM 667 N N . CYS A 1 83 ? 7.294 0.491 -16.523 1.00 96.06 83 CYS A N 1
ATOM 668 C CA . CYS A 1 83 ? 5.920 0.992 -16.425 1.00 96.06 83 CYS A CA 1
ATOM 669 C C . CYS A 1 83 ? 5.680 1.708 -15.086 1.00 96.06 83 CYS A C 1
ATOM 671 O O . CYS A 1 83 ? 5.072 2.776 -15.076 1.00 96.06 83 CYS A O 1
ATOM 673 N N . ILE A 1 84 ? 6.172 1.170 -13.962 1.00 96.50 84 ILE A N 1
ATOM 674 C CA . ILE A 1 84 ? 6.060 1.850 -12.662 1.00 96.50 84 ILE A CA 1
ATOM 675 C C . ILE A 1 84 ? 6.833 3.171 -12.663 1.00 96.50 84 ILE A C 1
ATOM 677 O O . ILE A 1 84 ? 6.256 4.203 -12.333 1.00 96.50 84 ILE A O 1
ATOM 681 N N . ALA A 1 85 ? 8.109 3.162 -13.051 1.00 96.56 85 ALA A N 1
ATOM 682 C CA . ALA A 1 85 ? 8.961 4.347 -13.027 1.00 96.56 85 ALA A CA 1
ATOM 683 C C . ALA A 1 85 ? 8.403 5.482 -13.901 1.00 96.56 85 ALA A C 1
ATOM 685 O O . ALA A 1 85 ? 8.404 6.636 -13.479 1.00 96.56 85 ALA A O 1
ATOM 686 N N . GLU A 1 86 ? 7.911 5.165 -15.100 1.00 95.94 86 GLU A N 1
ATOM 687 C CA . GLU A 1 86 ? 7.340 6.143 -16.030 1.00 95.94 86 GLU A CA 1
ATOM 688 C C . GLU A 1 86 ? 6.036 6.744 -15.501 1.00 95.94 86 GLU A C 1
ATOM 690 O O . GLU A 1 86 ? 5.880 7.964 -15.517 1.00 95.94 86 GLU A O 1
ATOM 695 N N . ASN A 1 87 ? 5.127 5.914 -14.978 1.00 96.25 87 ASN A N 1
ATOM 696 C CA . ASN A 1 87 ? 3.857 6.400 -14.436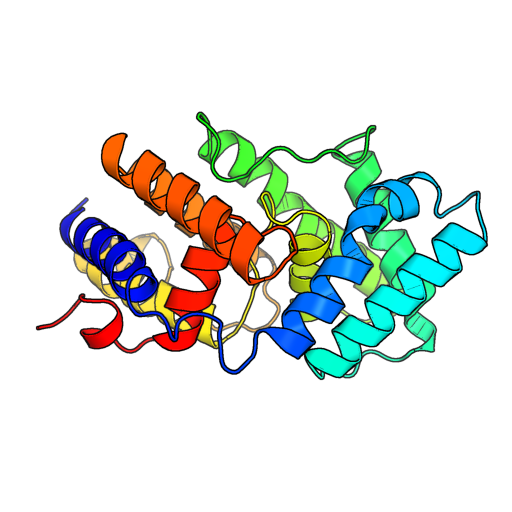 1.00 96.25 87 ASN A CA 1
ATOM 697 C C . ASN A 1 87 ? 4.069 7.206 -13.148 1.00 96.25 87 ASN A C 1
ATOM 699 O O . ASN A 1 87 ? 3.487 8.276 -13.002 1.00 96.25 87 ASN A O 1
ATOM 703 N N . VAL A 1 88 ? 4.949 6.750 -12.247 1.00 96.19 88 VAL A N 1
ATOM 704 C CA . VAL A 1 88 ? 5.296 7.511 -11.038 1.00 96.19 88 VAL A CA 1
ATOM 705 C C . VAL A 1 88 ? 5.900 8.859 -11.414 1.00 96.19 88 VAL A C 1
ATOM 707 O O . VAL A 1 88 ? 5.457 9.862 -10.874 1.00 96.19 88 VAL A O 1
ATOM 710 N N . LYS A 1 89 ? 6.841 8.914 -12.367 1.00 96.00 89 LYS A N 1
ATOM 711 C CA . LYS A 1 89 ? 7.436 10.179 -12.828 1.00 96.00 89 LYS A CA 1
ATOM 712 C C . LYS A 1 89 ? 6.404 11.125 -13.439 1.00 96.00 89 LYS A C 1
ATOM 714 O O . LYS A 1 89 ? 6.476 12.331 -13.226 1.00 96.00 89 LYS A O 1
ATOM 719 N N . ALA A 1 90 ? 5.475 10.589 -14.230 1.00 95.25 90 ALA A N 1
ATOM 720 C CA . ALA A 1 90 ? 4.435 11.382 -14.877 1.00 95.25 90 ALA A CA 1
ATOM 721 C C . ALA A 1 90 ? 3.492 12.033 -13.853 1.00 95.25 90 ALA A C 1
ATOM 723 O O . ALA A 1 90 ? 3.046 13.158 -14.063 1.00 95.25 90 ALA A O 1
ATOM 724 N N . THR A 1 91 ? 3.211 11.350 -12.740 1.00 93.94 91 THR A N 1
ATOM 725 C CA . THR A 1 91 ? 2.356 11.877 -11.666 1.00 93.94 91 THR A CA 1
ATOM 726 C C . THR A 1 91 ? 3.136 12.711 -10.639 1.00 93.94 91 THR A C 1
ATOM 728 O O . THR A 1 91 ? 2.628 13.729 -10.169 1.00 93.94 91 THR A O 1
ATOM 731 N N . TRP A 1 92 ? 4.373 12.321 -10.323 1.00 94.38 92 TRP A N 1
ATOM 732 C CA . TRP A 1 92 ? 5.285 12.977 -9.380 1.00 94.38 92 TRP A CA 1
ATOM 733 C C . TRP A 1 92 ? 6.694 13.066 -9.988 1.00 94.38 92 TRP A C 1
ATOM 735 O O . TRP A 1 92 ? 7.460 12.100 -9.919 1.00 94.38 92 TRP A O 1
ATOM 745 N N . PRO A 1 93 ? 7.066 14.216 -10.582 1.00 92.50 93 PRO A N 1
ATOM 746 C CA . PRO A 1 93 ? 8.332 14.371 -11.305 1.00 92.50 93 PRO A CA 1
ATOM 747 C C . PRO A 1 93 ? 9.599 14.082 -10.488 1.00 92.50 93 PRO A C 1
ATOM 749 O O . PRO A 1 93 ? 10.629 13.719 -11.058 1.00 92.50 93 PRO A O 1
ATOM 752 N N . ASP A 1 94 ? 9.529 14.230 -9.166 1.00 92.62 94 ASP A N 1
ATOM 753 C CA . ASP A 1 94 ? 10.611 13.973 -8.212 1.00 92.62 94 ASP A CA 1
ATOM 754 C C . ASP A 1 94 ? 10.578 12.558 -7.608 1.00 92.62 94 ASP A C 1
ATOM 756 O O . ASP A 1 94 ? 11.413 12.232 -6.764 1.00 92.62 94 ASP A O 1
ATOM 760 N N . TYR A 1 95 ? 9.644 11.708 -8.051 1.00 93.19 95 TYR A N 1
ATOM 761 C CA . TYR A 1 95 ? 9.409 10.361 -7.529 1.00 93.19 95 TYR A CA 1
ATOM 762 C C . TYR A 1 95 ? 9.030 10.332 -6.041 1.00 93.19 95 TYR A C 1
ATOM 764 O O . TYR A 1 95 ? 9.265 9.319 -5.376 1.00 93.19 95 TYR A O 1
ATOM 772 N N . ARG A 1 96 ? 8.438 11.415 -5.514 1.00 92.31 96 ARG A N 1
ATOM 773 C CA . ARG A 1 96 ? 7.985 11.515 -4.119 1.00 92.31 96 ARG A CA 1
ATOM 774 C C . ARG A 1 96 ? 6.467 11.675 -4.053 1.00 92.31 96 ARG A C 1
ATOM 776 O O . ARG A 1 96 ? 5.957 12.790 -3.933 1.00 92.31 96 ARG A O 1
ATOM 783 N N . PRO A 1 97 ? 5.710 10.571 -4.137 1.00 94.12 97 PRO A N 1
ATOM 784 C CA . PRO A 1 97 ? 4.286 10.649 -3.880 1.00 94.12 97 PRO A CA 1
ATOM 785 C C . PRO A 1 97 ? 4.028 11.066 -2.418 1.00 94.12 97 PRO A C 1
ATOM 787 O O . PRO A 1 97 ? 4.802 10.701 -1.530 1.00 94.12 97 PRO A O 1
ATOM 790 N N . PRO A 1 98 ? 2.957 11.831 -2.141 1.00 93.88 98 PRO A N 1
ATOM 791 C CA . PRO A 1 98 ? 2.646 12.266 -0.786 1.00 93.88 98 PRO A CA 1
ATOM 792 C C . PRO A 1 98 ? 2.173 11.085 0.081 1.00 93.88 98 PRO A C 1
ATOM 794 O O . PRO A 1 98 ? 1.624 10.112 -0.452 1.00 93.88 98 PRO A O 1
ATOM 797 N N . PRO A 1 99 ? 2.309 11.168 1.415 1.00 95.50 99 PRO A N 1
ATOM 798 C CA . PRO A 1 99 ? 1.672 10.223 2.326 1.00 95.50 99 PRO A CA 1
ATOM 799 C C . PRO A 1 99 ? 0.14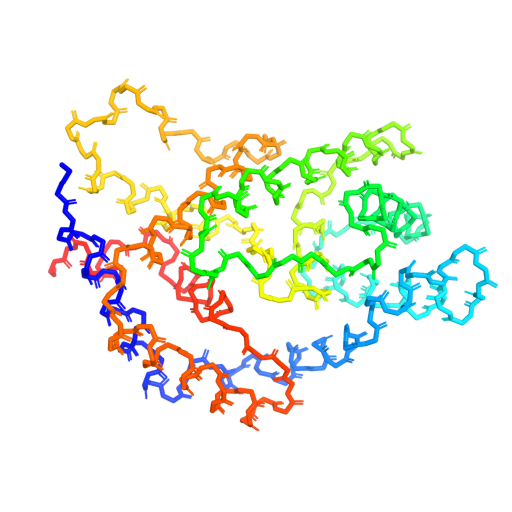9 10.229 2.145 1.00 95.50 99 PRO A C 1
ATOM 801 O O . PRO A 1 99 ? -0.468 11.295 2.076 1.00 95.50 99 PRO A O 1
ATOM 804 N N . LEU A 1 100 ? -0.473 9.048 2.099 1.00 96.06 100 LEU A N 1
ATOM 805 C CA . LEU A 1 100 ? -1.933 8.926 2.008 1.00 96.06 100 LEU A CA 1
ATOM 806 C C . LEU A 1 100 ? -2.606 9.459 3.275 1.00 96.06 100 LEU A C 1
ATOM 808 O O . LEU A 1 100 ? -3.614 10.155 3.203 1.00 96.06 100 LEU A O 1
ATOM 812 N N . LEU A 1 101 ? -2.019 9.159 4.434 1.00 95.12 101 LEU A N 1
ATOM 813 C CA . LEU A 1 101 ? -2.530 9.538 5.754 1.00 95.12 101 LEU A CA 1
ATOM 814 C C . LEU A 1 101 ? -1.979 10.903 6.202 1.00 95.12 101 LEU A C 1
ATOM 816 O O . LEU A 1 101 ? -1.453 11.060 7.306 1.00 95.12 101 LEU A O 1
ATOM 820 N N . SER A 1 102 ? -2.069 11.889 5.306 1.00 91.69 102 SER A N 1
ATOM 821 C CA . SER A 1 102 ? -1.704 13.286 5.566 1.00 91.69 102 SER A CA 1
ATOM 822 C C . SER A 1 102 ? -2.847 14.054 6.253 1.00 91.69 102 SER A C 1
ATOM 824 O O . SER A 1 102 ? -3.856 13.470 6.652 1.00 91.69 102 SER A O 1
ATOM 826 N N . GLU A 1 103 ? -2.705 15.373 6.401 1.00 86.88 103 GLU A N 1
ATOM 827 C CA . GLU A 1 103 ? -3.788 16.246 6.883 1.00 86.88 103 GLU A CA 1
ATOM 828 C C . GLU A 1 103 ? -4.922 16.415 5.851 1.00 86.88 103 GLU A C 1
ATOM 830 O O . GLU A 1 103 ? -6.031 16.802 6.210 1.00 86.88 103 GLU A O 1
ATOM 835 N N . GLN A 1 104 ? -4.677 16.093 4.572 1.00 89.44 104 GLN A N 1
ATOM 836 C CA . GLN A 1 104 ? -5.661 16.188 3.482 1.00 89.44 104 GLN A CA 1
ATOM 837 C C . GLN A 1 104 ? -5.786 14.852 2.721 1.00 89.44 104 GLN A C 1
ATOM 839 O O . GLN A 1 104 ? -5.519 14.781 1.516 1.00 89.44 104 GLN A O 1
ATOM 844 N N . PRO A 1 105 ? -6.196 13.766 3.403 1.00 89.06 105 PRO A N 1
ATOM 845 C CA . PRO A 1 105 ? -6.115 12.411 2.864 1.00 89.06 105 PRO A CA 1
ATOM 846 C C . PRO A 1 105 ? -7.015 12.180 1.640 1.00 89.06 105 PRO A C 1
ATOM 848 O O . PRO A 1 105 ? -6.650 11.403 0.765 1.00 89.06 105 PRO A O 1
ATOM 851 N N . GLU A 1 106 ? -8.151 12.874 1.508 1.00 87.94 106 GLU A N 1
ATOM 852 C CA . GLU A 1 106 ? -9.046 12.744 0.342 1.00 87.94 106 GLU A CA 1
ATOM 853 C C . GLU A 1 106 ? -8.426 13.288 -0.952 1.00 87.94 106 GLU A C 1
ATOM 855 O O . GLU A 1 106 ? -8.559 12.682 -2.018 1.00 87.94 106 GLU A O 1
ATOM 860 N N . GLN A 1 107 ? -7.696 14.406 -0.863 1.00 88.62 107 GLN A N 1
ATOM 861 C CA . GLN A 1 107 ? -6.993 14.974 -2.015 1.00 88.62 107 GLN A CA 1
ATOM 862 C C . GLN A 1 107 ? -5.852 14.054 -2.461 1.00 88.62 107 GLN A C 1
ATOM 864 O O . GLN A 1 107 ? -5.665 13.820 -3.659 1.00 88.62 107 GLN A O 1
ATOM 869 N N . CYS A 1 108 ? -5.116 13.490 -1.495 1.00 90.69 108 CYS A N 1
ATOM 870 C CA . CYS A 1 108 ? -4.095 12.479 -1.752 1.00 90.69 108 CYS A CA 1
ATOM 871 C C . CYS A 1 108 ? -4.709 11.218 -2.378 1.00 90.69 108 CYS A C 1
ATOM 873 O O . CYS A 1 108 ? -4.197 10.729 -3.386 1.00 90.69 108 CYS A O 1
ATOM 875 N N . ALA A 1 109 ? -5.831 10.737 -1.834 1.00 89.94 109 ALA A N 1
ATOM 876 C CA . ALA A 1 109 ? -6.508 9.520 -2.268 1.00 89.94 109 ALA A CA 1
ATOM 877 C C . ALA A 1 109 ? -6.866 9.542 -3.757 1.00 89.94 109 ALA A C 1
ATOM 879 O O . ALA A 1 109 ? -6.604 8.562 -4.446 1.00 89.94 109 ALA A O 1
ATOM 880 N N . CYS A 1 110 ? -7.395 10.661 -4.264 1.00 87.31 110 CYS A N 1
ATOM 881 C CA . CYS A 1 110 ? -7.769 10.810 -5.674 1.00 87.31 110 CYS A CA 1
ATOM 882 C C . CYS A 1 110 ? -6.572 10.631 -6.629 1.00 87.31 110 CYS A C 1
ATOM 884 O O . CYS A 1 110 ? -6.647 9.903 -7.620 1.00 87.31 110 CYS A O 1
ATOM 886 N N . LYS A 1 111 ? -5.427 11.250 -6.315 1.00 86.75 111 LYS A N 1
ATOM 887 C CA . LYS A 1 111 ? -4.216 11.111 -7.142 1.00 86.75 111 LYS A CA 1
ATOM 888 C C . LYS A 1 111 ? -3.616 9.710 -7.021 1.00 86.75 111 LYS A C 1
ATOM 890 O O . LYS A 1 111 ? -3.268 9.105 -8.033 1.00 86.75 111 LYS A O 1
ATOM 895 N N . ILE A 1 112 ? -3.537 9.180 -5.800 1.00 92.31 112 ILE A N 1
ATOM 896 C CA . ILE A 1 112 ? -2.954 7.862 -5.507 1.00 92.31 112 ILE A CA 1
ATOM 897 C C . ILE A 1 112 ? -3.764 6.738 -6.164 1.00 92.31 112 ILE A C 1
ATOM 899 O O . ILE A 1 112 ? -3.176 5.822 -6.744 1.00 92.31 112 ILE A O 1
ATOM 903 N N . SER A 1 113 ? -5.098 6.809 -6.117 1.00 90.62 113 SER A N 1
ATOM 904 C CA . SER A 1 113 ? -5.967 5.780 -6.693 1.00 90.62 113 SER A CA 1
ATOM 905 C C . SER A 1 113 ? -5.851 5.686 -8.213 1.00 90.62 113 SER A C 1
ATOM 907 O O . SER A 1 113 ? -5.942 4.588 -8.756 1.00 90.62 113 SER A O 1
ATOM 909 N N . SER A 1 114 ? -5.596 6.807 -8.895 1.00 90.44 114 SER A N 1
ATOM 910 C CA . SER A 1 114 ? -5.511 6.864 -10.360 1.00 90.44 114 SER A CA 1
ATOM 911 C C . SER A 1 114 ? -4.255 6.206 -10.950 1.00 90.44 114 SER A C 1
ATOM 913 O O . SER A 1 114 ? -4.281 5.736 -12.089 1.00 90.44 114 SER A O 1
ATOM 915 N N . LEU A 1 115 ? -3.163 6.107 -10.181 1.00 93.19 115 LEU A N 1
ATOM 916 C CA . LEU A 1 115 ? -1.884 5.601 -10.687 1.00 93.19 115 LEU A CA 1
ATOM 917 C C . LEU A 1 115 ? -1.921 4.101 -11.005 1.00 93.19 115 LEU A C 1
ATOM 919 O O . LEU A 1 115 ? -1.407 3.663 -12.036 1.00 93.19 115 LEU A O 1
ATOM 923 N N . VAL A 1 116 ? -2.501 3.296 -10.111 1.00 92.88 116 VAL A N 1
ATOM 924 C CA . VAL A 1 116 ? -2.516 1.834 -10.262 1.00 92.88 116 VAL A CA 1
ATOM 925 C C . VAL A 1 116 ? -3.225 1.408 -11.557 1.00 92.88 116 VAL A C 1
ATOM 927 O O . VAL A 1 116 ? -2.609 0.661 -12.320 1.00 92.88 116 VAL A O 1
ATOM 930 N N . PRO A 1 117 ? -4.430 1.911 -11.895 1.00 91.56 117 PRO A N 1
ATOM 931 C CA . PRO A 1 117 ? -5.052 1.681 -13.200 1.00 91.56 117 PRO A CA 1
ATOM 932 C C . PRO A 1 117 ? -4.142 2.024 -14.392 1.00 91.56 117 PRO A C 1
ATOM 934 O O . PRO A 1 117 ? -4.058 1.235 -15.337 1.00 91.56 117 PRO A O 1
ATOM 937 N N . CYS A 1 118 ? -3.415 3.146 -14.343 1.00 93.69 118 CYS A N 1
ATOM 938 C CA . CYS A 1 118 ? -2.486 3.550 -15.404 1.00 93.69 118 CYS A CA 1
ATOM 939 C C . CYS A 1 118 ? -1.326 2.554 -15.568 1.00 93.69 118 CYS A C 1
ATOM 941 O O . CYS A 1 118 ? -1.026 2.128 -16.688 1.00 93.69 118 CYS A O 1
ATOM 943 N N . ILE A 1 119 ? -0.734 2.100 -14.457 1.00 94.75 119 ILE A N 1
ATOM 944 C CA . ILE A 1 119 ? 0.320 1.075 -14.468 1.00 94.75 119 ILE A CA 1
ATOM 945 C C . ILE A 1 119 ? -0.219 -0.241 -15.041 1.00 94.75 119 ILE A C 1
ATOM 947 O O . ILE A 1 119 ? 0.404 -0.818 -15.930 1.00 94.75 119 ILE A O 1
ATOM 951 N N . LEU A 1 120 ? -1.389 -0.711 -14.598 1.00 92.69 120 LEU A N 1
ATOM 952 C CA . LEU A 1 120 ? -1.993 -1.943 -15.127 1.00 92.69 120 LEU A CA 1
ATOM 953 C C . LEU A 1 120 ? -2.320 -1.834 -16.617 1.00 92.69 120 LEU A C 1
ATOM 955 O O . LEU A 1 120 ? -2.185 -2.817 -17.345 1.00 92.69 120 LEU A O 1
ATOM 959 N N . GLY A 1 121 ? -2.754 -0.659 -17.076 1.00 92.75 121 GLY A N 1
ATOM 960 C CA . GLY A 1 121 ? -2.973 -0.373 -18.490 1.00 92.75 121 GLY A CA 1
ATOM 961 C C . GLY A 1 121 ? -1.677 -0.453 -19.299 1.00 92.75 121 GLY A C 1
ATOM 962 O O . GLY A 1 121 ? -1.665 -1.075 -20.363 1.00 92.75 121 GLY A O 1
ATOM 963 N N . CYS A 1 122 ? -0.581 0.108 -18.775 1.00 93.62 122 CYS A N 1
ATOM 964 C CA . CYS A 1 122 ? 0.760 -0.002 -19.360 1.00 93.62 122 CYS A CA 1
ATOM 965 C C . CYS A 1 122 ? 1.207 -1.467 -19.460 1.00 93.62 122 CYS A C 1
ATOM 967 O O . CYS A 1 122 ? 1.560 -1.932 -20.541 1.00 93.62 122 CYS A O 1
ATOM 969 N N . LEU A 1 123 ? 1.105 -2.231 -18.368 1.00 92.56 123 LEU A N 1
ATOM 970 C CA . LEU A 1 123 ? 1.494 -3.646 -18.342 1.00 92.56 123 LEU A CA 1
ATOM 971 C C . LEU A 1 123 ? 0.655 -4.494 -19.302 1.00 92.56 123 LEU A C 1
ATOM 973 O O . LEU A 1 123 ? 1.206 -5.301 -20.051 1.00 92.56 123 LEU A O 1
ATOM 977 N N . LYS A 1 124 ? -0.664 -4.271 -19.358 1.00 92.06 124 LYS A N 1
ATOM 978 C CA . LYS A 1 124 ? -1.540 -4.996 -20.286 1.00 92.06 124 LYS A CA 1
ATOM 979 C C . LYS A 1 124 ? -1.116 -4.777 -21.735 1.00 92.06 124 LYS A C 1
ATOM 981 O O . LYS A 1 124 ? -1.055 -5.739 -22.493 1.00 92.06 124 LYS A O 1
ATOM 986 N N . LYS A 1 125 ? -0.808 -3.531 -22.107 1.00 91.00 125 LYS A N 1
ATOM 987 C CA . LYS A 1 125 ? -0.362 -3.179 -23.463 1.00 91.00 125 LYS A CA 1
ATOM 988 C C . LYS A 1 125 ? 1.022 -3.750 -23.782 1.00 91.00 125 LYS A C 1
ATOM 990 O O . LYS A 1 125 ? 1.222 -4.243 -24.885 1.00 91.00 125 LYS A O 1
ATOM 995 N N . SER A 1 126 ? 1.952 -3.708 -22.830 1.00 88.12 126 SER A N 1
ATOM 996 C CA . SER A 1 126 ? 3.358 -4.054 -23.076 1.00 88.12 126 SER A CA 1
ATOM 997 C C . SER A 1 126 ? 3.683 -5.540 -22.926 1.00 88.12 126 SER A C 1
ATOM 999 O O . SER A 1 126 ? 4.591 -6.034 -23.589 1.00 88.12 126 SER A O 1
ATOM 1001 N N . CYS A 1 127 ? 2.995 -6.264 -22.040 1.00 86.12 127 CYS A N 1
ATOM 1002 C CA . CYS A 1 127 ? 3.282 -7.678 -21.770 1.00 86.12 127 CYS A CA 1
ATOM 1003 C C . CYS A 1 127 ? 2.038 -8.570 -21.653 1.00 86.12 127 CYS A C 1
ATOM 1005 O O . CYS A 1 127 ? 2.166 -9.735 -21.278 1.00 86.12 127 CYS A O 1
ATOM 1007 N N . GLY A 1 128 ? 0.841 -8.057 -21.962 1.00 84.00 128 GLY A N 1
ATOM 1008 C CA . GLY A 1 128 ? -0.398 -8.841 -21.946 1.00 84.00 128 GLY A CA 1
ATOM 1009 C C . GLY A 1 128 ? -0.867 -9.258 -20.549 1.00 84.00 128 GLY A C 1
ATOM 1010 O O . GLY A 1 128 ? -1.725 -10.130 -20.433 1.00 84.00 128 GLY A O 1
ATOM 1011 N N . ARG A 1 129 ? -0.311 -8.670 -19.479 1.00 81.25 129 ARG A N 1
ATOM 1012 C CA . ARG A 1 129 ? -0.591 -9.055 -18.086 1.00 81.25 129 ARG A CA 1
ATOM 1013 C C . ARG A 1 129 ? -1.049 -7.878 -17.239 1.00 81.25 129 ARG A C 1
ATOM 1015 O O . ARG A 1 129 ? -0.678 -6.734 -17.476 1.00 81.25 129 ARG A O 1
ATOM 1022 N N . GLN A 1 130 ? -1.829 -8.189 -16.208 1.00 82.44 130 GLN A N 1
ATOM 1023 C CA . GLN A 1 130 ? -2.289 -7.244 -15.191 1.00 82.44 130 GLN A CA 1
ATOM 1024 C C . GLN A 1 130 ? -2.075 -7.858 -13.809 1.00 82.44 130 GLN A C 1
ATOM 1026 O O . GLN A 1 130 ? -3.017 -8.286 -13.146 1.00 82.44 130 GLN A O 1
ATOM 1031 N N . ASP A 1 131 ? -0.815 -7.947 -13.380 1.00 85.38 131 ASP A N 1
ATOM 1032 C CA . ASP A 1 131 ? -0.460 -8.527 -12.081 1.00 85.38 131 ASP A CA 1
ATOM 1033 C C . ASP A 1 131 ? -0.766 -7.526 -10.942 1.00 85.38 131 ASP A C 1
ATOM 1035 O O . ASP A 1 131 ? 0.129 -6.971 -10.305 1.00 85.38 131 ASP A O 1
ATOM 1039 N N . TYR A 1 132 ? -2.059 -7.287 -10.694 1.00 86.69 132 TYR A N 1
ATOM 1040 C CA . TYR A 1 132 ? -2.583 -6.260 -9.784 1.00 86.69 132 TYR A CA 1
ATOM 1041 C C . TYR A 1 132 ? -1.976 -6.309 -8.381 1.00 86.69 132 TYR A C 1
ATOM 1043 O O . TYR A 1 132 ? -1.427 -5.318 -7.908 1.00 86.69 132 TYR A O 1
ATOM 1051 N N . SER A 1 133 ? -1.974 -7.488 -7.754 1.00 86.38 133 SER A N 1
ATOM 1052 C CA . SER A 1 133 ? -1.396 -7.649 -6.416 1.00 86.38 133 SER A CA 1
ATOM 1053 C C . SER A 1 133 ? 0.112 -7.373 -6.391 1.00 86.38 133 SER A C 1
ATOM 1055 O O . SER A 1 133 ? 0.621 -6.842 -5.407 1.00 86.38 133 SER A O 1
ATOM 1057 N N . LEU A 1 134 ? 0.839 -7.700 -7.469 1.00 91.38 134 LEU A N 1
ATOM 1058 C CA . LEU A 1 134 ? 2.274 -7.425 -7.554 1.00 91.38 134 LEU A CA 1
ATOM 1059 C C . LEU A 1 134 ? 2.545 -5.922 -7.681 1.00 91.38 134 LEU A C 1
ATOM 1061 O O . LEU A 1 134 ? 3.465 -5.430 -7.035 1.00 91.38 134 LEU A O 1
ATOM 1065 N N . VAL A 1 135 ? 1.732 -5.196 -8.458 1.00 94.00 135 VAL A N 1
ATOM 1066 C CA . VAL A 1 135 ? 1.816 -3.731 -8.584 1.00 94.00 135 VAL A CA 1
ATOM 1067 C C . VAL A 1 135 ? 1.601 -3.053 -7.236 1.00 94.00 135 VAL A C 1
ATOM 1069 O O . VAL A 1 135 ? 2.464 -2.292 -6.803 1.00 94.00 135 VAL A O 1
ATOM 1072 N N . THR A 1 136 ? 0.501 -3.354 -6.540 1.00 93.31 136 THR A N 1
ATOM 1073 C CA . THR A 1 136 ? 0.188 -2.690 -5.263 1.00 93.31 136 THR A CA 1
ATOM 1074 C C . THR A 1 136 ? 1.225 -3.010 -4.192 1.00 93.31 136 THR A C 1
ATOM 1076 O O . THR A 1 136 ? 1.633 -2.126 -3.449 1.00 93.31 136 THR A O 1
ATOM 1079 N N . LYS A 1 137 ? 1.725 -4.254 -4.146 1.00 93.38 137 LYS A N 1
ATOM 1080 C CA . LYS A 1 137 ? 2.803 -4.641 -3.224 1.00 93.38 137 LYS A CA 1
ATOM 1081 C C . LYS A 1 137 ? 4.107 -3.927 -3.564 1.00 93.38 137 LYS A C 1
ATOM 1083 O O . LYS A 1 137 ? 4.757 -3.405 -2.670 1.00 93.38 137 LYS A O 1
ATOM 1088 N N . PHE A 1 138 ? 4.488 -3.849 -4.837 1.00 95.69 138 PHE A N 1
ATOM 1089 C CA . PHE A 1 138 ? 5.726 -3.172 -5.221 1.00 95.69 138 PHE A CA 1
ATOM 1090 C C . PHE A 1 138 ? 5.682 -1.684 -4.861 1.00 95.69 138 PHE A C 1
ATOM 1092 O O . PHE A 1 138 ? 6.637 -1.161 -4.287 1.00 95.69 138 PHE A O 1
ATOM 1099 N N . LEU A 1 139 ? 4.558 -1.022 -5.147 1.00 96.12 139 LEU A N 1
ATOM 1100 C CA . LEU A 1 139 ? 4.335 0.377 -4.793 1.00 96.12 139 LEU A CA 1
ATOM 1101 C C . LEU A 1 139 ? 4.337 0.595 -3.278 1.00 96.12 139 LEU A C 1
ATOM 1103 O O . LEU A 1 139 ? 4.992 1.523 -2.822 1.00 96.12 139 LEU A O 1
ATOM 1107 N N . HIS A 1 140 ? 3.676 -0.273 -2.509 1.00 95.12 140 HIS A N 1
ATOM 1108 C CA . HIS A 1 140 ? 3.668 -0.199 -1.049 1.00 95.12 140 HIS A CA 1
ATOM 1109 C C . HIS A 1 140 ? 5.077 -0.324 -0.462 1.00 95.12 140 HIS A C 1
ATOM 1111 O O . HIS A 1 140 ? 5.499 0.529 0.302 1.00 95.12 140 HIS A O 1
ATOM 1117 N N . PHE A 1 141 ? 5.858 -1.332 -0.860 1.00 93.75 141 PHE A N 1
ATOM 1118 C CA . PHE A 1 141 ? 7.219 -1.470 -0.332 1.00 93.75 141 PHE A CA 1
ATOM 1119 C C . PHE A 1 141 ? 8.139 -0.319 -0.776 1.00 93.75 141 PHE A C 1
ATOM 1121 O O . PHE A 1 141 ? 9.027 0.064 -0.023 1.00 93.75 141 PHE A O 1
ATOM 1128 N N . THR A 1 142 ? 7.920 0.253 -1.966 1.00 95.75 142 THR A N 1
ATOM 1129 C CA . THR A 1 142 ? 8.674 1.423 -2.458 1.00 95.75 142 THR A CA 1
ATOM 1130 C C . THR A 1 142 ? 8.289 2.713 -1.723 1.00 95.75 142 THR A C 1
ATOM 1132 O O . THR A 1 142 ? 9.153 3.543 -1.449 1.00 95.75 142 THR A O 1
ATOM 1135 N N . TYR A 1 143 ? 7.002 2.887 -1.415 1.00 95.44 143 TYR A N 1
ATOM 1136 C CA . TYR A 1 143 ? 6.417 4.084 -0.810 1.00 95.44 143 TYR A CA 1
ATOM 1137 C C . TYR A 1 143 ? 5.415 3.684 0.294 1.00 95.44 143 TYR A C 1
ATOM 1139 O O . TYR A 1 143 ? 4.195 3.770 0.088 1.00 95.44 143 TYR A O 1
ATOM 1147 N N . PRO A 1 144 ? 5.907 3.239 1.465 1.00 93.19 144 PRO A N 1
ATOM 1148 C CA . PRO A 1 144 ? 5.076 2.613 2.499 1.00 93.19 144 PRO A CA 1
ATOM 1149 C C . PRO A 1 144 ? 4.028 3.551 3.092 1.00 93.19 144 PRO A C 1
ATOM 1151 O O . PRO A 1 144 ? 2.972 3.098 3.510 1.00 93.19 144 PRO A O 1
ATOM 1154 N N . GLU A 1 145 ? 4.256 4.865 3.068 1.00 95.00 145 GLU A N 1
ATOM 1155 C CA . GLU A 1 145 ? 3.281 5.848 3.558 1.00 95.00 145 GLU A CA 1
ATOM 1156 C C . GLU A 1 145 ? 2.189 6.214 2.539 1.00 95.00 145 GLU A C 1
ATOM 1158 O O . GLU A 1 145 ? 1.227 6.904 2.885 1.00 95.00 145 GLU A O 1
ATOM 1163 N N . THR A 1 146 ? 2.320 5.774 1.285 1.00 96.06 146 THR A N 1
ATOM 1164 C CA . THR A 1 146 ? 1.455 6.209 0.178 1.00 96.06 146 THR A CA 1
ATOM 1165 C C . THR A 1 146 ? 0.478 5.129 -0.273 1.00 96.06 146 THR A C 1
ATOM 1167 O O . THR A 1 146 ? -0.704 5.419 -0.447 1.00 96.06 146 THR A O 1
ATOM 1170 N N . TYR A 1 147 ? 0.940 3.903 -0.529 1.00 95.12 147 TYR A N 1
ATOM 1171 C CA . TYR A 1 147 ? 0.112 2.889 -1.198 1.00 95.12 147 TYR A CA 1
ATOM 1172 C C . TYR A 1 147 ? -0.274 1.776 -0.232 1.00 95.12 147 TYR A C 1
ATOM 1174 O O . TYR A 1 147 ? 0.621 1.092 0.247 1.00 95.12 147 TYR A O 1
ATOM 1182 N N . PRO A 1 148 ? -1.568 1.531 0.021 1.00 93.25 148 PRO A N 1
ATOM 1183 C CA . PRO A 1 148 ? -2.010 0.327 0.716 1.00 93.25 148 PRO A CA 1
ATOM 1184 C C . PRO A 1 148 ? -1.803 -0.940 -0.126 1.00 93.25 148 PRO A C 1
ATOM 1186 O O . PRO A 1 148 ? -1.878 -0.912 -1.362 1.00 93.25 148 PRO A O 1
ATOM 1189 N N . ILE A 1 149 ? -1.598 -2.085 0.526 1.00 89.31 149 ILE A N 1
ATOM 1190 C CA . ILE A 1 149 ? -1.520 -3.373 -0.169 1.00 89.31 149 ILE A CA 1
ATOM 1191 C C . ILE A 1 149 ? -2.924 -3.874 -0.514 1.00 89.31 149 ILE A C 1
ATOM 1193 O O . ILE A 1 149 ? -3.748 -4.130 0.362 1.00 89.31 149 ILE A O 1
ATOM 1197 N N . PHE A 1 150 ? -3.163 -4.171 -1.794 1.00 84.75 150 PHE A N 1
ATOM 1198 C CA . PHE A 1 150 ? -4.288 -5.023 -2.162 1.00 84.75 150 PHE A CA 1
ATOM 1199 C C . PHE A 1 150 ? -3.970 -6.508 -1.915 1.00 84.75 150 PHE A C 1
ATOM 1201 O O . PHE A 1 150 ? -3.111 -7.121 -2.570 1.00 84.75 150 PHE A O 1
ATOM 1208 N N . ASP A 1 151 ? -4.714 -7.099 -0.982 1.00 84.94 151 ASP A N 1
ATOM 1209 C CA . ASP A 1 151 ? -4.723 -8.523 -0.659 1.00 84.94 151 ASP A CA 1
ATOM 1210 C C . ASP A 1 151 ? -6.168 -8.997 -0.464 1.00 84.94 151 ASP A C 1
ATOM 1212 O O . ASP A 1 151 ? -6.992 -8.272 0.091 1.00 84.94 151 ASP A O 1
ATOM 1216 N N . ALA A 1 152 ? -6.491 -10.220 -0.891 1.00 83.31 152 ALA A N 1
ATOM 1217 C CA . ALA A 1 152 ? -7.855 -10.741 -0.808 1.00 83.31 152 ALA A CA 1
ATOM 1218 C C . ALA A 1 152 ? -8.393 -10.785 0.636 1.00 83.31 152 ALA A C 1
ATOM 1220 O O . ALA A 1 152 ? -9.592 -10.615 0.848 1.00 83.31 152 ALA A O 1
ATOM 1221 N N . ARG A 1 153 ? -7.525 -10.984 1.640 1.00 86.56 153 ARG A N 1
ATOM 1222 C CA . ARG A 1 153 ? -7.934 -10.951 3.055 1.00 86.56 153 ARG A CA 1
ATOM 1223 C C . ARG A 1 153 ? -8.240 -9.537 3.534 1.00 86.56 153 ARG A C 1
ATOM 1225 O O . ARG A 1 153 ? -9.208 -9.350 4.263 1.00 86.56 153 ARG A O 1
ATOM 1232 N N . VAL A 1 154 ? -7.444 -8.561 3.096 1.00 88.12 154 VAL A N 1
ATOM 1233 C CA . VAL A 1 154 ? -7.675 -7.136 3.378 1.00 88.12 154 VAL A CA 1
ATOM 1234 C C . VAL A 1 154 ? -8.977 -6.682 2.718 1.00 88.12 154 VAL A C 1
ATOM 1236 O O . VAL A 1 154 ? -9.813 -6.081 3.382 1.00 88.12 154 VAL A O 1
ATOM 1239 N N . ALA A 1 155 ? -9.205 -7.054 1.455 1.00 85.25 155 ALA A N 1
ATOM 1240 C CA . ALA A 1 155 ? -10.441 -6.741 0.739 1.00 85.25 155 ALA A CA 1
ATOM 1241 C C . ALA A 1 155 ? -11.685 -7.283 1.464 1.00 85.25 155 ALA A C 1
ATOM 1243 O O . ALA A 1 155 ? -12.637 -6.538 1.668 1.00 85.25 155 ALA A O 1
ATOM 1244 N N . ARG A 1 156 ? -11.647 -8.539 1.935 1.00 85.44 156 ARG A N 1
ATOM 1245 C CA . ARG A 1 156 ? -12.733 -9.127 2.742 1.00 85.44 156 ARG A CA 1
ATOM 1246 C C . ARG A 1 156 ? -12.966 -8.387 4.058 1.00 85.44 156 ARG A C 1
ATOM 1248 O O . ARG A 1 156 ? -14.106 -8.197 4.454 1.00 85.44 156 ARG A O 1
ATOM 1255 N N . ALA A 1 157 ? -11.904 -7.961 4.740 1.00 89.69 157 ALA A N 1
ATOM 1256 C CA . ALA A 1 157 ? -12.034 -7.183 5.970 1.00 89.69 157 ALA A CA 1
ATOM 1257 C C . ALA A 1 157 ? -12.696 -5.816 5.733 1.00 89.69 157 ALA A C 1
ATOM 1259 O O . ALA A 1 157 ? -13.512 -5.379 6.541 1.00 89.69 157 ALA A O 1
ATOM 1260 N N . ILE A 1 158 ? -12.371 -5.163 4.616 1.00 88.88 158 ILE A N 1
ATOM 1261 C CA . ILE A 1 158 ? -12.971 -3.883 4.224 1.00 88.88 158 ILE A CA 1
ATOM 1262 C C . ILE A 1 158 ? -14.431 -4.063 3.816 1.00 88.88 158 ILE A C 1
ATOM 1264 O O . ILE A 1 158 ? -15.264 -3.249 4.198 1.00 88.88 158 ILE A O 1
ATOM 1268 N N . GLU A 1 159 ? -14.748 -5.126 3.079 1.00 84.56 159 GLU A N 1
ATOM 1269 C CA . GLU A 1 159 ? -16.122 -5.475 2.713 1.00 84.56 159 GLU A CA 1
ATOM 1270 C C . GLU A 1 159 ? -16.990 -5.690 3.961 1.00 84.56 159 GLU A C 1
ATOM 1272 O O . GLU A 1 159 ? -18.064 -5.097 4.071 1.00 84.56 159 GLU A O 1
ATOM 1277 N N . GLU A 1 160 ? -16.484 -6.446 4.939 1.00 87.19 160 GLU A N 1
ATOM 1278 C CA . GLU A 1 160 ? -17.173 -6.675 6.211 1.00 87.19 160 GLU A CA 1
ATOM 1279 C C . GLU A 1 160 ? -17.379 -5.356 6.975 1.00 87.19 160 GLU A C 1
ATOM 1281 O O . GLU A 1 160 ? -18.497 -5.021 7.368 1.00 87.19 160 GLU A O 1
ATOM 1286 N N . TRP A 1 161 ? -16.331 -4.538 7.123 1.00 88.94 161 TRP A N 1
ATOM 1287 C CA . TRP A 1 161 ? -16.453 -3.211 7.738 1.00 88.94 161 TRP A CA 1
ATOM 1288 C C . TRP A 1 161 ? -17.479 -2.327 7.017 1.00 88.94 161 TRP A C 1
ATOM 1290 O O . TRP A 1 161 ? -18.291 -1.664 7.671 1.00 88.94 161 TRP A O 1
ATOM 1300 N N . ALA A 1 162 ? -17.474 -2.321 5.683 1.00 84.88 162 ALA A N 1
ATOM 1301 C CA . ALA A 1 162 ? -18.385 -1.514 4.882 1.00 84.88 162 ALA A CA 1
ATOM 1302 C C . ALA A 1 162 ? -19.837 -1.972 5.065 1.00 84.88 162 ALA A C 1
ATOM 1304 O O . ALA A 1 162 ? -20.731 -1.131 5.173 1.00 84.88 162 ALA A O 1
ATOM 1305 N N . TYR A 1 163 ? -20.073 -3.284 5.163 1.00 83.62 163 TYR A N 1
ATOM 1306 C CA . TYR A 1 163 ? -21.393 -3.848 5.440 1.00 83.62 163 TYR A CA 1
ATOM 1307 C C . TYR A 1 163 ? -21.967 -3.344 6.773 1.00 83.62 163 TYR A C 1
ATOM 1309 O O . TYR A 1 163 ? -23.122 -2.915 6.814 1.00 83.62 163 TYR A O 1
ATOM 1317 N N . PHE A 1 164 ? -21.165 -3.325 7.842 1.00 84.38 164 PHE A N 1
ATOM 1318 C CA . PHE A 1 164 ? -21.605 -2.830 9.154 1.00 84.38 164 PHE A CA 1
ATOM 1319 C C . PHE A 1 164 ? -21.723 -1.301 9.210 1.00 84.38 164 PHE A C 1
ATOM 1321 O O . PHE A 1 164 ? -22.683 -0.783 9.776 1.00 84.38 164 PHE A O 1
ATOM 1328 N N . THR A 1 165 ? -20.794 -0.571 8.589 1.00 81.75 165 THR A N 1
ATOM 1329 C CA . THR A 1 165 ? -20.742 0.905 8.637 1.00 81.75 165 THR A CA 1
ATOM 1330 C C . THR A 1 165 ? -21.813 1.557 7.765 1.00 81.75 165 THR A C 1
ATOM 1332 O O . THR A 1 165 ? -22.431 2.555 8.140 1.00 81.75 165 THR A O 1
ATOM 1335 N N . PHE A 1 166 ? -22.066 0.986 6.587 1.00 76.69 166 PHE A N 1
ATOM 1336 C CA . PHE A 1 166 ? -22.988 1.533 5.595 1.00 76.69 166 PHE A CA 1
ATOM 1337 C C . PHE A 1 166 ? -24.236 0.678 5.433 1.00 76.69 166 PHE A C 1
ATOM 1339 O O . PHE A 1 166 ? -24.866 0.738 4.384 1.00 76.69 166 PHE A O 1
ATOM 1346 N N . ARG A 1 167 ? -24.638 -0.097 6.446 1.00 68.31 167 ARG A N 1
ATOM 1347 C CA . ARG A 1 167 ? -25.767 -1.038 6.351 1.00 68.31 167 ARG A CA 1
ATOM 1348 C C . ARG A 1 167 ? -27.043 -0.425 5.748 1.00 68.31 167 ARG A C 1
ATOM 1350 O O . ARG A 1 167 ? -27.729 -1.086 4.981 1.00 68.31 167 ARG A O 1
ATOM 1357 N N . GLN A 1 168 ? -27.319 0.851 6.037 1.00 58.41 168 GLN A N 1
ATOM 1358 C CA . GLN A 1 168 ? -28.464 1.612 5.503 1.00 58.41 168 GLN A CA 1
ATOM 1359 C C . GLN A 1 168 ? -28.215 2.273 4.126 1.00 58.41 168 GLN A C 1
ATOM 1361 O O . GLN A 1 168 ? -29.151 2.705 3.466 1.00 58.41 168 GLN A O 1
ATOM 1366 N N . LEU A 1 169 ? -26.957 2.373 3.690 1.00 55.00 169 LEU A N 1
ATOM 1367 C CA . LEU A 1 169 ? -26.499 3.002 2.440 1.00 55.00 169 LEU A CA 1
ATOM 1368 C C . LEU A 1 169 ? -25.934 1.991 1.421 1.00 55.00 169 LEU A C 1
ATOM 1370 O O . LEU A 1 169 ? -25.575 2.371 0.303 1.00 55.00 169 LEU A O 1
ATOM 1374 N N . ALA A 1 170 ? -25.860 0.708 1.787 1.00 51.69 170 ALA A N 1
ATOM 1375 C CA . ALA A 1 170 ? -25.263 -0.370 1.002 1.00 51.69 170 ALA A CA 1
ATOM 1376 C C . ALA A 1 170 ? -25.964 -0.605 -0.349 1.00 51.69 170 ALA A C 1
ATOM 1378 O O . ALA A 1 170 ? -25.364 -1.184 -1.251 1.00 51.69 170 ALA A O 1
ATOM 1379 N N . GLU A 1 171 ? -27.198 -0.122 -0.516 1.00 49.38 171 GLU A N 1
ATOM 1380 C CA . GLU A 1 171 ? -27.920 -0.142 -1.795 1.00 49.38 171 GLU A CA 1
ATOM 1381 C C . GLU A 1 171 ? -27.432 0.925 -2.789 1.00 49.38 171 GLU A C 1
ATOM 1383 O O . GLU A 1 171 ? -27.565 0.732 -3.992 1.00 49.38 171 GLU A O 1
ATOM 1388 N N . ARG A 1 172 ? -26.838 2.037 -2.324 1.00 45.00 172 ARG A N 1
ATOM 1389 C CA . ARG A 1 172 ? -26.478 3.183 -3.187 1.00 45.00 172 ARG A CA 1
ATOM 1390 C C . ARG A 1 172 ? -25.013 3.231 -3.606 1.00 45.00 172 ARG A C 1
ATOM 1392 O O . ARG A 1 172 ? -24.716 3.730 -4.684 1.00 45.00 172 ARG A O 1
ATOM 1399 N N . HIS A 1 173 ? -24.098 2.742 -2.771 1.00 49.97 173 HIS A N 1
ATOM 1400 C CA . HIS A 1 173 ? -22.657 2.913 -3.008 1.00 49.97 173 HIS A CA 1
ATOM 1401 C C . HIS A 1 173 ? -21.935 1.665 -3.532 1.00 49.97 173 HIS A C 1
ATOM 1403 O O . HIS A 1 173 ? -20.720 1.688 -3.680 1.00 49.97 173 HIS A O 1
ATOM 1409 N N . ASN A 1 174 ? -22.670 0.591 -3.838 1.00 53.75 174 ASN A N 1
ATOM 1410 C CA . ASN A 1 174 ? -22.165 -0.599 -4.532 1.00 53.75 174 ASN A CA 1
ATOM 1411 C C . ASN A 1 174 ? -20.869 -1.209 -3.938 1.00 53.75 174 ASN A C 1
ATOM 1413 O O . ASN A 1 174 ? -20.082 -1.830 -4.647 1.00 53.75 174 ASN A O 1
ATOM 1417 N N . TRP A 1 175 ? -20.669 -1.089 -2.618 1.00 55.22 175 TRP A N 1
ATOM 1418 C CA . TRP A 1 175 ? -19.526 -1.673 -1.892 1.00 55.22 175 TRP A CA 1
ATOM 1419 C C . TRP A 1 175 ? -19.509 -3.216 -1.922 1.00 55.22 175 TRP A C 1
ATOM 1421 O O . TRP A 1 175 ? -18.512 -3.824 -1.551 1.00 55.22 175 TRP A O 1
ATOM 1431 N N . LYS A 1 176 ? -20.592 -3.857 -2.387 1.00 52.06 176 LYS A N 1
ATOM 1432 C CA . LYS A 1 176 ? -20.795 -5.318 -2.405 1.00 52.06 176 LYS A CA 1
ATOM 1433 C C . LYS A 1 176 ? -19.911 -6.090 -3.404 1.00 52.06 176 LYS A C 1
ATOM 1435 O O . LYS A 1 176 ? -19.975 -7.310 -3.424 1.00 52.06 176 LYS A O 1
ATOM 1440 N N . ASN A 1 177 ? -19.091 -5.420 -4.223 1.00 53.06 177 ASN A N 1
ATOM 1441 C CA . ASN A 1 177 ? -18.334 -6.062 -5.314 1.00 53.06 177 ASN A CA 1
ATOM 1442 C C . ASN A 1 177 ? -16.801 -5.966 -5.192 1.00 53.06 177 ASN A C 1
ATOM 1444 O O . ASN A 1 177 ? -16.084 -6.116 -6.182 1.00 53.06 177 ASN A O 1
ATOM 1448 N N . TYR A 1 178 ? -16.265 -5.795 -3.980 1.00 53.56 178 TYR A N 1
ATOM 1449 C CA . TYR A 1 178 ? -14.810 -5.742 -3.751 1.00 53.56 178 TYR A CA 1
ATOM 1450 C C . TYR A 1 178 ? -14.045 -7.014 -4.157 1.00 53.56 178 TYR A C 1
ATOM 1452 O O . TYR A 1 178 ? -12.824 -6.985 -4.322 1.00 53.56 178 TYR A O 1
ATOM 1460 N N . GLN A 1 179 ? -14.741 -8.144 -4.310 1.00 50.81 179 GLN A N 1
ATOM 1461 C CA . GLN A 1 179 ? -14.126 -9.444 -4.589 1.00 50.81 179 GLN A CA 1
ATOM 1462 C C . GLN A 1 179 ? -13.760 -9.671 -6.062 1.00 50.81 179 GLN A C 1
ATOM 1464 O O . GLN A 1 179 ? -13.129 -10.686 -6.369 1.00 50.81 179 GLN A O 1
ATOM 1469 N N . ALA A 1 180 ? -14.099 -8.752 -6.975 1.00 51.41 180 ALA A N 1
ATOM 1470 C CA . ALA A 1 180 ? -13.676 -8.844 -8.371 1.00 51.41 180 ALA A CA 1
ATOM 1471 C C . ALA A 1 180 ? -12.146 -8.658 -8.481 1.00 51.41 180 ALA A C 1
ATOM 1473 O O . ALA A 1 180 ? -11.622 -7.548 -8.608 1.00 51.41 180 ALA A O 1
ATOM 1474 N N . LEU A 1 181 ? -11.405 -9.766 -8.387 1.00 49.75 181 LEU A N 1
ATOM 1475 C CA . LEU A 1 181 ? -9.951 -9.802 -8.533 1.00 49.75 181 LEU A CA 1
ATOM 1476 C C . LEU A 1 181 ? -9.558 -9.215 -9.899 1.00 49.75 181 LEU A C 1
ATOM 1478 O O . LEU A 1 181 ? -9.782 -9.839 -10.931 1.00 49.75 181 LEU A O 1
ATOM 1482 N N . GLY A 1 182 ? -8.950 -8.025 -9.894 1.00 53.94 182 GLY A N 1
ATOM 1483 C CA . GLY A 1 182 ? -8.451 -7.359 -11.102 1.00 53.94 182 GLY A CA 1
ATOM 1484 C C . GLY A 1 182 ? -9.259 -6.151 -11.587 1.00 53.94 182 GLY A C 1
ATOM 1485 O O . GLY A 1 182 ? -8.853 -5.554 -12.582 1.00 53.94 182 GLY A O 1
ATOM 1486 N N . ASP A 1 183 ? -10.339 -5.755 -10.903 1.00 66.25 183 ASP A N 1
ATOM 1487 C CA . ASP A 1 183 ? -11.027 -4.488 -11.192 1.00 66.25 183 ASP A CA 1
ATOM 1488 C C . ASP A 1 183 ? -10.216 -3.291 -10.638 1.00 66.25 183 ASP A C 1
ATOM 1490 O O . ASP A 1 183 ? -10.001 -3.210 -9.425 1.00 66.25 183 ASP A O 1
ATOM 1494 N N . PRO A 1 184 ? -9.750 -2.350 -11.483 1.00 57.84 184 PRO A N 1
ATOM 1495 C CA . PRO A 1 184 ? -8.991 -1.183 -11.035 1.00 57.84 184 PRO A CA 1
ATOM 1496 C C . PRO A 1 184 ? -9.782 -0.244 -10.111 1.00 57.84 184 PRO A C 1
ATOM 1498 O O . PRO A 1 184 ? -9.171 0.457 -9.302 1.00 57.84 184 PRO A O 1
ATOM 1501 N N . THR A 1 185 ? -11.119 -0.247 -10.183 1.00 66.56 185 THR A N 1
ATOM 1502 C CA . THR A 1 185 ? -11.979 0.545 -9.283 1.00 66.56 185 THR A CA 1
ATOM 1503 C C . THR A 1 185 ? -11.883 0.062 -7.834 1.00 66.56 185 THR A C 1
ATOM 1505 O O . THR A 1 185 ? -12.027 0.852 -6.900 1.00 66.56 185 THR A O 1
ATOM 1508 N N . ASN A 1 186 ? -11.507 -1.203 -7.614 1.00 77.12 186 ASN A N 1
ATOM 1509 C CA . ASN A 1 186 ? -11.264 -1.724 -6.270 1.00 77.12 186 ASN A CA 1
ATOM 1510 C C . ASN A 1 186 ? -10.069 -1.046 -5.589 1.00 77.12 186 ASN A C 1
ATOM 1512 O O . ASN A 1 186 ? -10.045 -0.973 -4.360 1.00 77.12 186 ASN A O 1
ATOM 1516 N N . TYR A 1 187 ? -9.095 -0.516 -6.346 1.00 86.75 187 TYR A N 1
ATOM 1517 C CA . TYR A 1 187 ? -7.982 0.225 -5.744 1.00 86.75 187 TYR A CA 1
ATOM 1518 C C . TYR A 1 187 ? -8.438 1.578 -5.208 1.00 86.75 187 TYR A C 1
ATOM 1520 O O . TYR A 1 187 ? -8.033 1.994 -4.127 1.00 86.75 187 TYR A O 1
ATOM 1528 N N . GLU A 1 188 ? -9.308 2.263 -5.947 1.00 87.50 188 GLU A N 1
ATOM 1529 C CA . GLU A 1 188 ? -9.889 3.528 -5.509 1.00 87.50 188 GLU A CA 1
ATOM 1530 C C . GLU A 1 188 ? -10.675 3.354 -4.218 1.00 87.50 188 GLU A C 1
ATOM 1532 O O . GLU A 1 188 ? -10.466 4.108 -3.265 1.00 87.50 188 GLU A O 1
ATOM 1537 N N . HIS A 1 189 ? -11.525 2.331 -4.153 1.00 85.06 189 HIS A N 1
ATOM 1538 C CA . HIS A 1 189 ? -12.270 2.046 -2.940 1.00 85.06 189 HIS A CA 1
ATOM 1539 C C . HIS A 1 189 ? -11.335 1.657 -1.780 1.00 85.06 189 HIS A C 1
ATOM 1541 O O . HIS A 1 189 ? -11.526 2.135 -0.660 1.00 85.06 189 HIS A O 1
ATOM 1547 N N . LEU A 1 190 ? -10.292 0.849 -2.034 1.00 89.69 190 LEU A N 1
ATOM 1548 C CA . LEU A 1 190 ? -9.253 0.532 -1.046 1.00 89.69 190 LEU A CA 1
ATOM 1549 C C . LEU A 1 190 ? -8.644 1.817 -0.474 1.00 89.69 190 LEU A C 1
ATOM 1551 O O . LEU A 1 190 ? -8.712 2.034 0.726 1.00 89.69 190 LEU A O 1
ATOM 1555 N N . VAL A 1 191 ? -8.112 2.700 -1.319 1.00 92.31 191 VAL A N 1
ATOM 1556 C CA . VAL A 1 191 ? -7.467 3.953 -0.894 1.00 92.31 191 VAL A CA 1
ATOM 1557 C C . VAL A 1 191 ? -8.443 4.864 -0.137 1.00 92.31 191 VAL A C 1
ATOM 1559 O O . VAL A 1 191 ? -8.078 5.432 0.896 1.00 92.31 191 VAL A O 1
ATOM 1562 N N . ARG A 1 192 ? -9.698 4.966 -0.600 1.00 89.06 192 ARG A N 1
ATOM 1563 C CA . ARG A 1 192 ? -10.752 5.724 0.092 1.00 89.06 192 ARG A CA 1
ATOM 1564 C C . ARG A 1 192 ? -11.023 5.191 1.490 1.00 89.06 192 ARG A C 1
ATOM 1566 O O . ARG A 1 192 ? -11.153 5.995 2.403 1.00 89.06 192 ARG A O 1
ATOM 1573 N N . PHE A 1 193 ? -11.050 3.874 1.677 1.00 91.06 193 PHE A N 1
ATOM 1574 C CA . PHE A 1 193 ? -11.238 3.275 2.996 1.00 91.06 193 PHE A CA 1
ATOM 1575 C C . PHE A 1 193 ? -10.172 3.750 4.005 1.00 91.06 193 PHE A C 1
ATOM 1577 O O . PHE A 1 193 ? -10.531 4.185 5.100 1.00 91.06 193 PHE A O 1
ATOM 1584 N N . TYR A 1 194 ? -8.882 3.766 3.640 1.00 94.38 194 TYR A N 1
ATOM 1585 C CA . TYR A 1 194 ? -7.829 4.266 4.545 1.00 94.38 194 TYR A CA 1
ATOM 1586 C C . TYR A 1 194 ? -7.973 5.762 4.821 1.00 94.38 194 TYR A C 1
ATOM 1588 O O . TYR A 1 194 ? -7.800 6.190 5.961 1.00 94.38 194 TYR A O 1
ATOM 1596 N N . ALA A 1 195 ? -8.321 6.556 3.802 1.00 92.69 195 ALA A N 1
ATOM 1597 C CA . ALA A 1 195 ? -8.585 7.981 3.980 1.00 92.69 195 ALA A CA 1
ATOM 1598 C C . ALA A 1 195 ? -9.761 8.219 4.946 1.00 92.69 195 ALA A C 1
ATOM 1600 O O . ALA A 1 195 ? -9.646 9.031 5.863 1.00 92.69 195 ALA A O 1
ATOM 1601 N N . THR A 1 196 ? -10.856 7.467 4.799 1.00 89.69 196 THR A N 1
ATOM 1602 C CA . THR A 1 196 ? -12.024 7.527 5.689 1.00 89.69 196 THR A CA 1
ATOM 1603 C C . THR A 1 196 ? -11.668 7.126 7.119 1.00 89.69 196 THR A C 1
ATOM 1605 O O . THR A 1 196 ? -12.028 7.846 8.050 1.00 89.69 196 THR A O 1
ATOM 1608 N N . LEU A 1 197 ? -10.921 6.032 7.311 1.00 92.12 197 LEU A N 1
ATOM 1609 C CA . LEU A 1 197 ? -10.435 5.640 8.637 1.00 92.12 197 LEU A CA 1
ATOM 1610 C C . LEU A 1 197 ? -9.606 6.752 9.281 1.00 92.12 197 LEU A C 1
ATOM 1612 O O . LEU A 1 197 ? -9.822 7.101 10.439 1.00 92.12 197 LEU A O 1
ATOM 1616 N N . TRP A 1 198 ? -8.680 7.338 8.524 1.00 94.75 198 TRP A N 1
ATOM 1617 C CA . TRP A 1 198 ? -7.793 8.378 9.033 1.00 94.75 198 TRP A CA 1
ATOM 1618 C C . TRP A 1 198 ? -8.516 9.674 9.398 1.00 94.75 198 TRP A C 1
ATOM 1620 O O . TRP A 1 198 ? -8.174 10.308 10.398 1.00 94.75 198 TRP A O 1
ATOM 1630 N N . LEU A 1 199 ? -9.526 10.058 8.616 1.00 92.06 199 LEU A N 1
ATOM 1631 C CA . LEU A 1 199 ? -10.395 11.192 8.929 1.00 92.06 199 LEU A CA 1
ATOM 1632 C C . LEU A 1 199 ? -11.248 10.937 10.170 1.00 92.06 199 LEU A C 1
ATOM 1634 O O . LEU A 1 199 ? -11.510 11.865 10.933 1.00 92.06 199 LEU A O 1
ATOM 1638 N N . ALA A 1 200 ? -11.658 9.688 10.394 1.00 91.25 200 ALA A N 1
ATOM 1639 C CA . ALA A 1 200 ? -12.363 9.327 11.609 1.00 91.25 200 ALA A CA 1
ATOM 1640 C C . ALA A 1 200 ? -11.439 9.398 12.837 1.00 91.25 200 ALA A C 1
ATOM 1642 O O . ALA A 1 200 ? -11.908 9.802 13.897 1.00 91.25 200 ALA A O 1
ATOM 1643 N N . CYS A 1 201 ? -10.143 9.086 12.735 1.00 93.31 201 CYS A N 1
ATOM 1644 C CA . CYS A 1 201 ? -9.219 9.131 13.875 1.00 93.31 201 CYS A CA 1
ATOM 1645 C C . CYS A 1 201 ? -9.154 10.512 14.565 1.00 93.31 201 CYS A C 1
ATOM 1647 O O . CYS A 1 201 ? -8.920 11.546 13.936 1.00 93.31 201 CYS A O 1
ATOM 1649 N N . ARG A 1 202 ? -9.271 10.522 15.898 1.00 94.19 202 ARG A N 1
ATOM 1650 C CA . ARG A 1 202 ? -8.933 11.664 16.765 1.00 94.19 202 ARG A CA 1
ATOM 1651 C C . ARG A 1 202 ? -7.425 11.894 16.763 1.00 94.19 202 ARG A C 1
ATOM 1653 O O . ARG A 1 202 ? -6.648 10.976 16.509 1.00 94.19 202 ARG A O 1
ATOM 1660 N N . GLN A 1 203 ? -6.996 13.098 17.135 1.00 94.44 203 GLN A N 1
ATOM 1661 C CA . GLN A 1 203 ? -5.571 13.436 17.166 1.00 94.44 203 GLN A CA 1
ATOM 1662 C C . GLN A 1 203 ? -4.758 12.505 18.078 1.00 94.44 203 GLN A C 1
ATOM 1664 O O . GLN A 1 203 ? -3.677 12.064 17.700 1.00 94.44 203 GLN A O 1
ATOM 1669 N N . GLU A 1 204 ? -5.296 12.136 19.239 1.00 95.00 204 GLU A N 1
ATOM 1670 C CA . GLU A 1 204 ? -4.660 11.179 20.152 1.00 95.00 204 GLU A CA 1
ATOM 1671 C C . GLU A 1 204 ? -4.494 9.785 19.531 1.00 95.00 204 GLU A C 1
ATOM 1673 O O . GLU A 1 204 ? -3.450 9.157 19.690 1.00 95.00 204 GLU A O 1
ATOM 1678 N N . GLU A 1 205 ? -5.487 9.310 18.775 1.00 94.62 205 GLU A N 1
ATOM 1679 C CA . GLU A 1 205 ? -5.432 8.026 18.063 1.00 94.62 205 GLU A CA 1
ATOM 1680 C C . GLU A 1 205 ? -4.377 8.072 16.949 1.00 94.62 205 GLU A C 1
ATOM 1682 O O . GLU A 1 205 ? -3.566 7.153 16.823 1.00 94.62 205 GLU A O 1
ATOM 1687 N N . LYS A 1 206 ? -4.320 9.180 16.194 1.00 95.06 206 LYS A N 1
ATOM 1688 C CA . LYS A 1 206 ? -3.285 9.420 15.176 1.00 95.06 206 LYS A CA 1
ATOM 1689 C C . LYS A 1 206 ? -1.882 9.401 15.789 1.00 95.06 206 LYS A C 1
ATOM 1691 O O . LYS A 1 206 ? -0.988 8.768 15.229 1.00 95.06 206 LYS A O 1
ATOM 1696 N N . MET A 1 207 ? -1.689 10.048 16.943 1.00 94.62 207 MET A N 1
ATOM 1697 C CA . MET A 1 207 ? -0.411 10.038 17.667 1.00 94.62 207 MET A CA 1
ATOM 1698 C C . MET A 1 207 ? -0.030 8.629 18.136 1.00 94.62 207 MET A C 1
ATOM 1700 O O . MET A 1 207 ? 1.102 8.205 17.910 1.00 94.62 207 MET A O 1
ATOM 1704 N N . LYS A 1 208 ? -0.976 7.871 18.710 1.00 93.56 208 LYS A N 1
ATOM 1705 C CA . LYS A 1 208 ? -0.747 6.475 19.127 1.00 93.56 208 LYS A CA 1
ATOM 1706 C C . LYS A 1 208 ? -0.338 5.584 17.955 1.00 93.56 208 LYS A C 1
ATOM 1708 O O . LYS A 1 208 ? 0.606 4.808 18.084 1.00 93.56 208 LYS A O 1
ATOM 1713 N N . LEU A 1 209 ? -1.008 5.710 16.808 1.00 92.94 209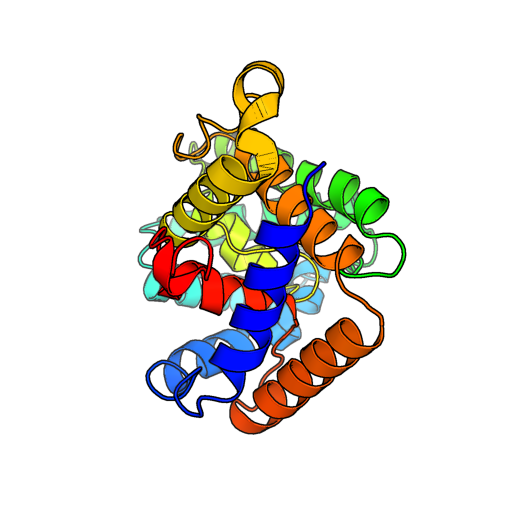 LEU A N 1
ATOM 1714 C CA . LEU A 1 209 ? -0.678 4.949 15.600 1.00 92.94 209 LEU A CA 1
ATOM 1715 C C . LEU A 1 209 ? 0.710 5.309 15.048 1.00 92.94 209 LEU A C 1
ATOM 1717 O O . LEU A 1 209 ? 1.470 4.405 14.707 1.00 92.94 209 LEU A O 1
ATOM 1721 N N . ARG A 1 210 ? 1.066 6.601 15.000 1.00 94.44 210 ARG A N 1
ATOM 1722 C CA . ARG A 1 210 ? 2.399 7.058 14.558 1.00 94.44 210 ARG A CA 1
ATOM 1723 C C . ARG A 1 210 ? 3.509 6.542 15.475 1.00 94.44 210 ARG A C 1
ATOM 1725 O O . ARG A 1 210 ? 4.418 5.873 14.998 1.00 94.44 210 ARG A O 1
ATOM 1732 N N . SER A 1 211 ? 3.368 6.737 16.787 1.00 93.31 211 SER A N 1
ATOM 1733 C CA . SER A 1 211 ? 4.321 6.218 17.780 1.00 93.31 211 SER A CA 1
ATOM 1734 C C . SER A 1 211 ? 4.453 4.691 17.698 1.00 93.31 211 SER A C 1
ATOM 1736 O O . SER A 1 211 ? 5.551 4.141 17.767 1.00 93.31 211 SER A O 1
ATOM 1738 N N . SER A 1 212 ? 3.340 3.996 17.449 1.00 90.00 212 SER A N 1
ATOM 1739 C CA . SER A 1 212 ? 3.347 2.547 17.260 1.00 90.00 212 SER A CA 1
ATOM 1740 C C . SER A 1 212 ? 4.145 2.108 16.033 1.00 90.00 212 SER A C 1
ATOM 1742 O O . SER A 1 212 ? 4.840 1.091 16.091 1.00 90.00 212 SER A O 1
ATOM 1744 N N . ALA A 1 213 ? 4.037 2.851 14.930 1.00 90.56 213 ALA A N 1
ATOM 1745 C CA . ALA A 1 213 ? 4.750 2.582 13.686 1.00 90.56 213 ALA A CA 1
ATOM 1746 C C . ALA A 1 213 ? 6.258 2.857 13.836 1.00 90.56 213 ALA A C 1
ATOM 1748 O O . ALA A 1 213 ? 7.082 2.062 13.382 1.00 90.56 213 ALA A O 1
ATOM 1749 N N . GLU A 1 214 ? 6.624 3.920 14.555 1.00 91.38 214 GLU A N 1
ATOM 1750 C CA . GLU A 1 214 ? 8.014 4.259 14.888 1.00 91.38 214 GLU A CA 1
ATOM 1751 C C . GLU A 1 214 ? 8.677 3.189 15.766 1.00 91.38 214 GLU A C 1
ATOM 1753 O O . GLU A 1 214 ? 9.740 2.672 15.418 1.00 91.38 214 GLU A O 1
ATOM 1758 N N . GLU A 1 215 ? 8.034 2.779 16.863 1.00 88.44 215 GLU A N 1
ATOM 1759 C CA . GLU A 1 215 ? 8.565 1.712 17.723 1.00 88.44 215 GLU A CA 1
ATOM 1760 C C . GLU A 1 215 ? 8.668 0.388 16.947 1.00 88.44 215 GLU A C 1
ATOM 1762 O O . GLU A 1 215 ? 9.675 -0.317 17.052 1.00 88.44 215 GLU A O 1
ATOM 1767 N N . MET A 1 216 ? 7.683 0.071 16.094 1.00 84.56 216 MET A N 1
ATOM 1768 C CA . MET A 1 216 ? 7.779 -1.110 15.234 1.00 84.56 216 MET A CA 1
ATOM 1769 C C . MET A 1 216 ? 8.924 -1.015 14.226 1.00 84.56 216 MET A C 1
ATOM 1771 O O . MET A 1 216 ? 9.580 -2.024 13.964 1.00 84.56 216 MET A O 1
ATOM 1775 N N . SER A 1 217 ? 9.195 0.176 13.693 1.00 87.25 217 SER A N 1
ATOM 1776 C CA . SER A 1 217 ? 10.345 0.405 12.819 1.00 87.25 217 SER A CA 1
ATOM 1777 C C . SER A 1 217 ? 11.661 0.112 13.541 1.00 87.25 217 SER A C 1
ATOM 1779 O O . SER A 1 217 ? 12.551 -0.509 12.960 1.00 87.25 217 SER A O 1
ATOM 1781 N N . GLY A 1 218 ? 11.760 0.485 14.824 1.00 85.25 218 GLY A N 1
ATOM 1782 C CA . GLY A 1 218 ? 12.901 0.165 15.686 1.00 85.25 218 GLY A CA 1
ATOM 1783 C C . GLY A 1 218 ? 13.083 -1.339 15.910 1.00 85.25 218 GLY A C 1
ATOM 1784 O O . GLY A 1 218 ? 14.190 -1.850 15.762 1.00 85.25 218 GLY A O 1
ATOM 1785 N N . ILE A 1 219 ? 11.994 -2.065 16.189 1.00 82.12 219 ILE A N 1
ATOM 1786 C CA . ILE A 1 219 ? 12.017 -3.526 16.395 1.00 82.12 219 ILE A CA 1
ATOM 1787 C C . ILE A 1 219 ? 12.397 -4.269 15.108 1.00 82.12 219 ILE A C 1
ATOM 1789 O O . ILE A 1 219 ? 13.187 -5.211 15.134 1.00 82.12 219 ILE A O 1
ATOM 1793 N N . VAL A 1 220 ? 11.821 -3.866 13.973 1.00 77.88 220 VAL A N 1
ATOM 1794 C CA . VAL A 1 220 ? 12.058 -4.514 12.675 1.00 77.88 220 VAL A CA 1
ATOM 1795 C C . VAL A 1 220 ? 13.423 -4.110 12.103 1.00 77.88 220 VAL A C 1
ATOM 1797 O O . VAL A 1 220 ? 14.037 -4.881 11.370 1.00 77.88 220 VAL A O 1
ATOM 1800 N N . GLY A 1 221 ? 13.934 -2.920 12.422 1.00 79.56 221 GLY A N 1
ATOM 1801 C CA . GLY A 1 221 ? 15.132 -2.362 11.789 1.00 79.56 221 GLY A CA 1
ATOM 1802 C C . GLY A 1 221 ? 14.902 -2.003 10.315 1.00 79.56 221 GLY A C 1
ATOM 1803 O O . GLY A 1 221 ? 15.793 -2.186 9.482 1.00 79.56 221 GLY A O 1
ATOM 1804 N N . ALA A 1 222 ? 13.680 -1.578 9.982 1.00 82.81 222 ALA A N 1
ATOM 1805 C CA . ALA A 1 222 ? 13.263 -1.073 8.674 1.00 82.81 222 ALA A CA 1
ATOM 1806 C C . ALA A 1 222 ? 12.020 -0.182 8.836 1.00 82.81 222 ALA A C 1
ATOM 1808 O O . ALA A 1 222 ? 11.327 -0.284 9.843 1.00 82.81 222 ALA A O 1
ATOM 1809 N N . SER A 1 223 ? 11.715 0.661 7.846 1.00 85.88 223 SER A N 1
ATOM 1810 C CA . SER A 1 223 ? 10.546 1.550 7.905 1.00 85.88 223 SER A CA 1
ATOM 1811 C C . SER A 1 223 ? 9.226 0.764 7.948 1.00 85.88 223 SER A C 1
ATOM 1813 O O . SER A 1 223 ? 8.959 -0.095 7.097 1.00 85.88 223 SER A O 1
ATOM 1815 N N . VAL A 1 224 ? 8.413 1.080 8.955 1.00 88.19 224 VAL A N 1
ATOM 1816 C CA . VAL A 1 224 ? 7.030 0.638 9.144 1.00 88.19 224 VAL A CA 1
ATOM 1817 C C . VAL A 1 224 ? 6.170 1.894 9.242 1.00 88.19 224 VAL A C 1
ATOM 1819 O O . VAL A 1 224 ? 6.401 2.753 10.087 1.00 88.19 224 VAL A O 1
ATOM 1822 N N . SER A 1 225 ? 5.183 2.000 8.365 1.00 93.19 225 SER A N 1
ATOM 1823 C CA . SER A 1 225 ? 4.222 3.097 8.301 1.00 93.19 225 SER A CA 1
ATOM 1824 C C . SER A 1 225 ? 2.954 2.789 9.104 1.00 93.19 225 SER A C 1
ATOM 1826 O O . SER A 1 225 ? 2.695 1.656 9.511 1.00 93.19 225 SER A O 1
ATOM 1828 N N . VAL A 1 226 ? 2.091 3.789 9.283 1.00 94.56 226 VAL A N 1
ATOM 1829 C CA . VAL A 1 226 ? 0.742 3.552 9.824 1.00 94.56 226 VAL A CA 1
ATOM 1830 C C . VAL A 1 226 ? -0.091 2.670 8.882 1.00 94.56 226 VAL A C 1
ATOM 1832 O O . VAL A 1 226 ? -0.879 1.857 9.363 1.00 94.56 226 VAL A O 1
ATOM 1835 N N . LEU A 1 227 ? 0.111 2.766 7.560 1.00 94.62 227 LEU A N 1
ATOM 1836 C CA . LEU A 1 227 ? -0.553 1.879 6.598 1.00 94.62 227 LEU A CA 1
ATOM 1837 C C . LEU A 1 227 ? -0.186 0.417 6.846 1.00 94.62 227 LEU A C 1
ATOM 1839 O O . LEU A 1 227 ? -1.074 -0.425 6.858 1.00 94.62 227 LEU A O 1
ATOM 1843 N N . ASP A 1 228 ? 1.081 0.123 7.146 1.00 91.06 228 ASP A N 1
ATOM 1844 C CA . ASP A 1 228 ? 1.522 -1.232 7.493 1.00 91.06 228 ASP A CA 1
ATOM 1845 C C . ASP A 1 228 ? 0.774 -1.799 8.702 1.00 91.06 228 ASP A C 1
ATOM 1847 O O . ASP A 1 228 ? 0.391 -2.972 8.713 1.00 91.06 228 ASP A O 1
ATOM 1851 N N . LEU A 1 229 ? 0.554 -0.972 9.729 1.00 91.25 229 LEU A N 1
ATOM 1852 C CA . LEU A 1 229 ? -0.178 -1.388 10.924 1.00 91.25 229 LEU A CA 1
ATOM 1853 C C . LEU A 1 229 ? -1.624 -1.750 10.584 1.00 91.25 229 LEU A C 1
ATOM 1855 O O . LEU A 1 229 ? -2.103 -2.799 11.021 1.00 91.25 229 LEU A O 1
ATOM 1859 N N . ILE A 1 230 ? -2.292 -0.908 9.791 1.00 93.38 230 ILE A N 1
ATOM 1860 C CA . ILE A 1 230 ? -3.678 -1.118 9.363 1.00 93.38 230 ILE A CA 1
ATOM 1861 C C . ILE A 1 230 ? -3.766 -2.354 8.452 1.00 93.38 230 ILE A C 1
ATOM 1863 O O . ILE A 1 230 ? -4.554 -3.258 8.729 1.00 93.38 230 ILE A O 1
ATOM 1867 N N . ASP A 1 231 ? -2.911 -2.454 7.429 1.00 91.12 231 ASP A N 1
ATOM 1868 C CA . ASP A 1 231 ? -2.854 -3.576 6.479 1.00 91.12 231 ASP A CA 1
ATOM 1869 C C . ASP A 1 231 ? -2.676 -4.907 7.203 1.00 91.12 231 ASP A C 1
ATOM 1871 O O . ASP A 1 231 ? -3.407 -5.873 6.954 1.00 91.12 231 ASP A O 1
ATOM 1875 N N . LYS A 1 232 ? -1.731 -4.962 8.148 1.00 88.75 232 LYS A N 1
ATOM 1876 C CA . LYS A 1 232 ? -1.466 -6.175 8.925 1.00 88.75 232 LYS A CA 1
ATOM 1877 C C . LYS A 1 232 ? -2.669 -6.572 9.781 1.00 88.75 232 LYS A C 1
ATOM 1879 O O . LYS A 1 232 ? -2.905 -7.771 9.950 1.00 88.75 232 LYS A O 1
ATOM 1884 N N . HIS A 1 233 ? -3.437 -5.601 10.281 1.00 91.06 233 HIS A N 1
ATOM 1885 C CA . HIS A 1 233 ? -4.600 -5.856 11.133 1.00 91.06 233 HIS A CA 1
ATOM 1886 C C . HIS A 1 233 ? -5.698 -6.489 10.293 1.00 91.06 233 HIS A C 1
ATOM 1888 O O . HIS A 1 233 ? -6.153 -7.596 10.574 1.00 91.06 233 HIS A O 1
ATOM 1894 N N . LEU A 1 234 ? -6.043 -5.823 9.192 1.00 91.50 234 LEU A N 1
ATOM 1895 C CA . LEU A 1 234 ? -7.077 -6.263 8.263 1.00 91.50 234 LEU A CA 1
ATOM 1896 C C . LEU A 1 234 ? -6.752 -7.638 7.681 1.00 91.50 234 LEU A C 1
ATOM 1898 O O . LEU A 1 234 ? -7.618 -8.512 7.623 1.00 91.50 234 LEU A O 1
ATOM 1902 N N . TRP A 1 235 ? -5.487 -7.871 7.329 1.00 89.94 235 TRP A N 1
ATOM 1903 C CA . TRP A 1 235 ? -5.034 -9.167 6.834 1.00 89.94 235 TRP A CA 1
ATOM 1904 C C . TRP A 1 235 ? -5.208 -10.292 7.863 1.00 89.94 235 TRP A C 1
ATOM 1906 O O . TRP A 1 235 ? -5.575 -11.410 7.489 1.00 89.94 235 TRP A O 1
ATOM 1916 N N . ARG A 1 236 ? -4.946 -10.017 9.150 1.00 88.56 236 ARG A N 1
ATOM 1917 C CA . ARG A 1 236 ? -5.128 -10.981 10.250 1.00 88.56 236 ARG A CA 1
ATOM 1918 C C . ARG A 1 236 ? -6.598 -11.273 10.511 1.00 88.56 236 ARG A C 1
ATOM 1920 O O . ARG A 1 236 ? -6.947 -12.433 10.704 1.00 88.56 236 ARG A O 1
ATOM 1927 N N . CYS A 1 237 ? -7.435 -10.241 10.499 1.00 89.94 237 CYS A N 1
ATOM 1928 C CA . CYS A 1 237 ? -8.868 -10.389 10.708 1.00 89.94 237 CYS A CA 1
ATOM 1929 C C . CYS A 1 237 ? -9.528 -11.150 9.553 1.00 89.94 237 CYS A C 1
ATOM 1931 O O . CYS A 1 237 ? -10.440 -11.934 9.793 1.00 89.94 237 CYS A O 1
ATOM 1933 N N . ALA A 1 238 ? -9.053 -10.959 8.316 1.00 87.94 238 ALA A N 1
ATOM 1934 C CA . ALA A 1 238 ? -9.479 -11.698 7.124 1.00 87.94 238 ALA A CA 1
ATOM 1935 C C . ALA A 1 238 ? -11.009 -11.744 6.911 1.00 87.94 238 ALA A C 1
ATOM 1937 O O . ALA A 1 238 ? -11.536 -12.747 6.428 1.00 87.94 238 ALA A O 1
ATOM 1938 N N . GLY A 1 239 ? -11.712 -10.666 7.273 1.00 86.25 239 GLY A N 1
ATOM 1939 C CA . GLY A 1 239 ? -13.175 -10.581 7.205 1.00 86.25 239 GLY A CA 1
ATOM 1940 C C . GLY A 1 239 ? -13.918 -11.132 8.423 1.00 86.25 239 GLY A C 1
ATOM 1941 O O . GLY A 1 239 ? -15.134 -11.195 8.388 1.00 86.25 239 GLY A O 1
ATOM 1942 N N . ASN A 1 240 ? -13.237 -11.538 9.499 1.00 90.38 240 ASN A N 1
ATOM 1943 C CA . ASN A 1 240 ? -13.906 -11.964 10.726 1.00 90.38 240 ASN A CA 1
ATOM 1944 C C . ASN A 1 240 ? -14.450 -10.737 11.494 1.00 90.38 240 ASN A C 1
ATOM 1946 O O . ASN A 1 240 ? -13.644 -9.962 12.025 1.00 90.38 240 ASN A O 1
ATOM 1950 N N . PRO A 1 241 ? -15.782 -10.567 11.609 1.00 89.31 241 PRO A N 1
ATOM 1951 C CA . PRO A 1 241 ? -16.380 -9.389 12.237 1.00 89.31 241 PRO A CA 1
ATOM 1952 C C . PRO A 1 241 ? -16.090 -9.282 13.739 1.00 89.31 241 PRO A C 1
ATOM 1954 O O . PRO A 1 241 ? -16.004 -8.172 14.254 1.00 89.31 241 PRO A O 1
ATOM 1957 N N . VAL A 1 242 ? -15.865 -10.395 14.444 1.00 90.62 242 VAL A N 1
ATOM 1958 C CA . VAL A 1 242 ? -15.484 -10.379 15.870 1.00 90.62 242 VAL A CA 1
ATOM 1959 C C . VAL A 1 242 ? -14.063 -9.833 16.030 1.00 90.62 242 VAL A C 1
ATOM 1961 O O . VAL A 1 242 ? -13.810 -8.966 16.867 1.00 90.62 242 VAL A O 1
ATOM 1964 N N . LEU A 1 243 ? -13.127 -10.269 15.177 1.00 89.69 243 LEU A N 1
ATOM 1965 C CA . LEU A 1 243 ? -11.745 -9.764 15.201 1.00 89.69 243 LEU A CA 1
ATOM 1966 C C . LEU A 1 243 ? -11.652 -8.292 14.777 1.00 89.69 243 LEU A C 1
ATOM 1968 O O . LEU A 1 243 ? -10.817 -7.560 15.303 1.00 89.69 243 LEU A O 1
ATOM 1972 N N . LEU A 1 244 ? -12.536 -7.848 13.878 1.00 88.25 244 LEU A N 1
ATOM 1973 C CA . LEU A 1 244 ? -12.687 -6.438 13.500 1.00 88.25 244 LEU A CA 1
ATOM 1974 C C . LEU A 1 244 ? -13.416 -5.596 14.559 1.00 88.25 244 LEU A C 1
ATOM 1976 O O . LEU A 1 244 ? -13.538 -4.386 14.378 1.00 88.25 244 LEU A O 1
ATOM 1980 N N . ARG A 1 245 ? -13.903 -6.216 15.647 1.00 91.56 245 ARG A N 1
ATOM 1981 C CA . ARG A 1 245 ? -14.741 -5.584 16.678 1.00 91.56 245 ARG A CA 1
ATOM 1982 C C . ARG A 1 245 ? -16.019 -4.962 16.107 1.00 91.56 245 ARG A C 1
ATOM 1984 O O . ARG A 1 245 ? -16.449 -3.913 16.565 1.00 91.56 245 ARG A O 1
ATOM 1991 N N . LEU A 1 246 ? -16.622 -5.594 15.107 1.00 85.69 246 LEU A N 1
ATOM 1992 C CA . LEU A 1 246 ? -17.930 -5.224 14.553 1.00 85.69 246 LEU A CA 1
ATOM 1993 C C . LEU A 1 246 ? -19.073 -5.972 15.255 1.00 85.69 246 LEU A C 1
ATOM 1995 O O . LEU A 1 246 ? -20.207 -5.499 15.267 1.00 85.69 246 LEU A O 1
ATOM 1999 N N . LEU A 1 247 ? -18.752 -7.114 15.865 1.00 86.88 247 LEU A N 1
ATOM 2000 C CA . LEU A 1 247 ? -19.610 -7.908 16.740 1.00 86.88 247 LEU A CA 1
ATOM 2001 C C . LEU A 1 247 ? -18.898 -8.144 18.078 1.00 86.88 247 LEU A C 1
ATOM 2003 O O . LEU A 1 247 ? -17.668 -8.038 18.149 1.00 86.88 247 LEU A O 1
ATOM 2007 N N . ASP A 1 248 ? -19.688 -8.433 19.109 1.00 79.00 248 ASP A N 1
ATOM 2008 C CA . ASP A 1 248 ? -19.205 -8.781 20.450 1.00 79.00 248 ASP A CA 1
ATOM 2009 C C . ASP A 1 248 ? -18.792 -10.255 20.550 1.00 79.00 248 ASP A C 1
ATOM 2011 O O . ASP A 1 248 ? -19.453 -11.105 19.906 1.00 79.00 248 ASP A O 1
#

pLDDT: mean 86.09, std 12.4, range [45.0, 96.69]